Protein AF-N4UTY3-F1 (afdb_monomer_lite)

Organism: Fusarium oxysporum f. sp. cubense (strain race 1) (NCBI:txid1229664)

Structure (mmCIF, N/CA/C/O backbone):
data_AF-N4UTY3-F1
#
_entry.id   AF-N4UTY3-F1
#
loop_
_atom_site.group_PDB
_atom_site.id
_atom_site.type_symbol
_atom_site.label_atom_id
_atom_site.label_alt_id
_atom_site.label_comp_id
_atom_site.label_asym_id
_atom_site.label_entity_id
_atom_site.label_seq_id
_atom_site.pdbx_PDB_ins_code
_atom_site.Cartn_x
_atom_site.Cartn_y
_atom_site.Cartn_z
_atom_site.occupancy
_atom_site.B_iso_or_equiv
_atom_site.auth_seq_id
_atom_site.auth_comp_id
_atom_site.auth_asym_id
_atom_site.auth_atom_id
_atom_site.pdbx_PDB_model_num
ATOM 1 N N . MET A 1 1 ? -8.207 -0.586 -12.140 1.00 50.78 1 MET A N 1
ATOM 2 C CA . MET A 1 1 ? -9.136 -1.151 -11.127 1.00 50.78 1 MET A CA 1
ATOM 3 C C . MET A 1 1 ? -10.243 -0.137 -10.837 1.00 50.78 1 MET A C 1
ATOM 5 O O . MET A 1 1 ? -9.945 1.048 -10.811 1.00 50.78 1 MET A O 1
ATOM 9 N N . GLN A 1 2 ? -11.492 -0.576 -10.631 1.00 60.75 2 GLN A N 1
ATOM 10 C CA . GLN A 1 2 ? -12.698 0.281 -10.543 1.00 60.75 2 GLN A CA 1
ATOM 11 C C . GLN A 1 2 ? -12.669 1.349 -9.429 1.00 60.75 2 GLN A C 1
ATOM 13 O O . GLN A 1 2 ? -13.378 2.347 -9.519 1.00 60.75 2 GLN A O 1
ATOM 18 N N . VAL A 1 3 ? -11.828 1.173 -8.406 1.00 65.75 3 VAL A N 1
ATOM 19 C CA . VAL A 1 3 ? -11.691 2.120 -7.289 1.00 65.75 3 VAL A CA 1
ATOM 20 C C . VAL A 1 3 ? -11.118 3.474 -7.735 1.00 65.75 3 VAL A C 1
ATOM 22 O O . VAL A 1 3 ? -11.634 4.505 -7.321 1.00 65.75 3 VAL A O 1
ATOM 25 N N . GLY A 1 4 ? -10.119 3.498 -8.628 1.00 61.91 4 GLY A N 1
ATOM 26 C CA . GLY A 1 4 ? -9.539 4.759 -9.125 1.00 61.91 4 GLY A CA 1
ATOM 27 C C . GLY A 1 4 ? -10.586 5.628 -9.829 1.00 61.91 4 GLY A C 1
ATOM 28 O O . GLY A 1 4 ? -10.807 6.779 -9.455 1.00 61.91 4 GLY A O 1
ATOM 29 N N . GLU A 1 5 ? -11.349 5.024 -10.744 1.00 65.88 5 GLU A N 1
ATOM 30 C CA . GLU A 1 5 ? -12.469 5.676 -11.443 1.00 65.88 5 GLU A CA 1
ATOM 31 C C . GLU A 1 5 ? -13.589 6.143 -10.501 1.00 65.88 5 GLU A C 1
ATOM 33 O O . GLU A 1 5 ? -14.248 7.148 -10.768 1.00 65.88 5 GLU A O 1
ATOM 38 N N . PHE A 1 6 ? -13.810 5.444 -9.384 1.00 65.69 6 PHE A N 1
ATOM 39 C CA . PHE A 1 6 ? -14.728 5.899 -8.341 1.00 65.69 6 PHE A CA 1
ATOM 40 C C . PHE A 1 6 ? -14.195 7.153 -7.636 1.00 65.69 6 PHE A C 1
ATOM 42 O O . PHE A 1 6 ? -14.948 8.102 -7.430 1.00 65.69 6 PHE A O 1
ATOM 49 N N . THR A 1 7 ? -12.900 7.192 -7.304 1.00 64.62 7 THR A N 1
ATOM 50 C CA . THR A 1 7 ? -12.293 8.331 -6.593 1.00 64.62 7 THR A CA 1
ATOM 51 C C . THR A 1 7 ? -12.124 9.595 -7.431 1.00 64.62 7 THR A C 1
ATOM 53 O O . THR A 1 7 ? -12.129 10.681 -6.859 1.00 64.62 7 THR A O 1
ATOM 56 N N . LYS A 1 8 ? -12.069 9.480 -8.765 1.00 66.06 8 LYS A N 1
ATOM 57 C CA . LYS A 1 8 ? -12.119 10.625 -9.694 1.00 66.06 8 LYS A CA 1
ATOM 58 C C . LYS A 1 8 ? -13.420 11.423 -9.603 1.00 66.06 8 LYS A C 1
ATOM 60 O O . LYS A 1 8 ? -13.482 12.578 -10.014 1.00 66.06 8 LYS A O 1
ATOM 65 N N . ARG A 1 9 ? -14.498 10.810 -9.106 1.00 64.94 9 ARG A N 1
ATOM 66 C CA . ARG A 1 9 ? -15.810 11.455 -9.032 1.00 64.94 9 ARG A CA 1
ATOM 67 C C . ARG A 1 9 ? -15.864 12.370 -7.814 1.00 64.94 9 ARG A C 1
ATOM 69 O O . ARG A 1 9 ? -15.633 11.933 -6.689 1.00 64.94 9 ARG A O 1
ATOM 76 N N . SER A 1 10 ? -16.233 13.631 -8.031 1.00 58.12 10 SER A N 1
ATOM 77 C CA . SER A 1 10 ? -16.446 14.608 -6.960 1.00 58.12 10 SER A CA 1
ATOM 78 C C . SER A 1 10 ? -17.668 14.229 -6.118 1.00 58.12 10 SER A C 1
ATOM 80 O O . SER A 1 10 ? -18.794 14.634 -6.400 1.00 58.12 10 SER A O 1
ATOM 82 N N . LEU A 1 11 ? -17.458 13.428 -5.075 1.00 60.59 11 LEU A N 1
ATOM 83 C CA . LEU A 1 11 ? -18.487 13.163 -4.075 1.00 60.59 11 LEU A CA 1
ATOM 84 C C . LEU A 1 11 ? -18.679 14.417 -3.218 1.00 60.59 11 LEU A C 1
ATOM 86 O O . LEU A 1 11 ? -17.737 14.915 -2.609 1.00 60.59 11 LEU A O 1
ATOM 90 N N . THR A 1 12 ? -19.915 14.919 -3.162 1.00 60.56 12 THR A N 1
ATOM 91 C CA . THR A 1 12 ? -20.276 16.178 -2.484 1.00 60.56 12 THR A CA 1
ATOM 92 C C . THR A 1 12 ? -19.959 16.165 -0.983 1.00 60.56 12 THR A C 1
ATOM 94 O O . THR A 1 12 ? -19.792 17.224 -0.383 1.00 60.56 12 THR A O 1
ATOM 97 N N . LYS A 1 13 ? -19.859 14.977 -0.369 1.00 69.88 13 LYS A N 1
ATOM 98 C CA . LYS A 1 13 ? -19.503 14.783 1.042 1.00 69.88 13 LYS A CA 1
ATOM 99 C C . LYS A 1 13 ? -18.395 13.732 1.189 1.00 69.88 13 LYS A C 1
ATOM 101 O O . LYS A 1 13 ? -18.632 12.561 0.885 1.00 69.88 13 LYS A O 1
ATOM 106 N N . PRO A 1 14 ? -17.208 14.094 1.710 1.00 68.50 14 PRO A N 1
ATOM 107 C CA . PRO A 1 14 ? -16.117 13.143 1.934 1.00 68.50 14 PRO A CA 1
ATOM 108 C C . PRO A 1 14 ? -16.461 11.987 2.893 1.00 68.50 14 PRO A C 1
ATOM 110 O O . PRO A 1 14 ? -15.936 10.888 2.726 1.00 68.50 14 PRO A O 1
ATOM 113 N N . THR A 1 15 ? -17.381 12.197 3.844 1.00 72.88 15 THR A N 1
ATOM 114 C CA . THR A 1 15 ? -17.920 11.155 4.748 1.00 72.88 15 THR A CA 1
ATOM 115 C C . THR A 1 15 ? -18.601 10.009 4.007 1.00 72.88 15 THR A C 1
ATOM 117 O O . THR A 1 15 ? -18.616 8.880 4.489 1.00 72.88 15 THR A O 1
ATOM 120 N N . ASP A 1 16 ? -19.164 10.285 2.830 1.00 75.75 16 ASP A N 1
ATOM 121 C CA . ASP A 1 16 ? -20.037 9.346 2.126 1.00 75.75 16 ASP A CA 1
ATOM 122 C C . ASP A 1 16 ? -19.239 8.408 1.212 1.00 75.75 16 ASP A C 1
ATOM 124 O O . ASP A 1 16 ? -19.790 7.449 0.674 1.00 75.75 16 ASP A O 1
ATOM 128 N N . ARG A 1 17 ? -17.923 8.630 1.071 1.00 79.00 17 ARG A N 1
ATOM 129 C CA . ARG A 1 17 ? -17.041 7.841 0.197 1.00 79.00 17 ARG A CA 1
ATOM 130 C C . ARG A 1 17 ? -17.005 6.370 0.583 1.00 79.00 17 ARG A C 1
ATOM 132 O O . ARG A 1 17 ? -17.203 5.520 -0.279 1.00 79.00 17 ARG A O 1
ATOM 139 N N . LEU A 1 18 ? -16.766 6.073 1.861 1.00 80.06 18 LEU A N 1
ATOM 140 C CA . LEU A 1 18 ? -16.681 4.694 2.342 1.00 80.06 18 LEU A CA 1
ATOM 141 C C . LEU A 1 18 ? -18.047 3.986 2.307 1.00 80.06 18 LEU A C 1
ATOM 143 O O . LEU A 1 18 ? -18.107 2.886 1.762 1.00 80.06 18 LEU A O 1
ATOM 147 N N . PRO A 1 19 ? -19.157 4.583 2.791 1.00 82.31 19 PRO A N 1
ATOM 148 C CA . PRO A 1 19 ? -20.487 3.999 2.618 1.00 82.31 19 PRO A CA 1
ATOM 149 C C . PRO A 1 19 ? -20.859 3.740 1.151 1.00 82.31 19 PRO A C 1
ATOM 151 O O . PRO A 1 19 ? -21.345 2.656 0.831 1.00 82.31 19 PRO A O 1
ATOM 154 N N . ALA A 1 20 ? -20.592 4.694 0.252 1.00 82.38 20 ALA A N 1
ATOM 155 C CA . ALA A 1 20 ? -20.887 4.548 -1.172 1.00 82.38 20 ALA A CA 1
ATOM 156 C C . ALA A 1 20 ? -20.021 3.465 -1.831 1.00 82.38 20 ALA A C 1
ATOM 158 O O . ALA A 1 20 ? -20.546 2.632 -2.570 1.00 82.38 20 ALA A O 1
ATOM 159 N N . PHE A 1 21 ? -18.722 3.421 -1.516 1.00 83.31 21 PHE A N 1
ATOM 160 C CA . PHE A 1 21 ? -17.845 2.341 -1.959 1.00 83.31 21 PHE A CA 1
ATOM 161 C C . PHE A 1 21 ? -18.346 0.989 -1.456 1.00 83.31 21 PHE A C 1
ATOM 163 O O . PHE A 1 21 ? -18.536 0.080 -2.252 1.00 83.31 21 PHE A O 1
ATOM 170 N N . ASN A 1 22 ? -18.636 0.859 -0.160 1.00 83.38 22 ASN A N 1
ATOM 171 C CA . ASN A 1 22 ? -19.119 -0.391 0.422 1.00 83.38 22 ASN A CA 1
ATOM 172 C C . ASN A 1 22 ? -20.414 -0.874 -0.244 1.00 83.38 22 ASN A C 1
ATOM 174 O O . ASN A 1 22 ? -20.566 -2.072 -0.472 1.00 83.38 22 ASN A O 1
ATOM 178 N N . ALA A 1 23 ? -21.337 0.033 -0.573 1.00 84.69 23 ALA A N 1
ATOM 179 C CA . ALA A 1 23 ? -22.572 -0.315 -1.269 1.00 84.69 23 ALA A CA 1
ATOM 180 C C . ALA A 1 23 ? -22.304 -0.870 -2.678 1.00 84.69 23 ALA A C 1
ATOM 182 O O . ALA A 1 23 ? -22.834 -1.923 -3.033 1.00 84.69 23 ALA A O 1
ATOM 183 N N . VAL A 1 24 ? -21.448 -0.201 -3.459 1.00 85.25 24 VAL A N 1
ATOM 184 C CA . VAL A 1 24 ? -21.088 -0.649 -4.814 1.00 85.25 24 VAL A CA 1
ATOM 185 C C . VAL A 1 24 ? -20.307 -1.959 -4.751 1.00 85.25 24 VAL A C 1
ATOM 187 O O . VAL A 1 24 ? -20.674 -2.934 -5.404 1.00 85.25 24 VAL A O 1
ATOM 190 N N . SER A 1 25 ? -19.277 -2.017 -3.913 1.00 85.56 25 SER A N 1
ATOM 191 C CA . SER A 1 25 ? -18.371 -3.156 -3.802 1.00 85.56 25 SER A CA 1
ATOM 192 C C . SER A 1 25 ? -19.078 -4.425 -3.344 1.00 85.56 25 SER A C 1
ATOM 194 O O . SER A 1 25 ? -18.810 -5.486 -3.895 1.00 85.56 25 SER A O 1
ATOM 196 N N . LYS A 1 26 ? -20.058 -4.333 -2.436 1.00 86.94 26 LYS A N 1
ATOM 197 C CA . LYS A 1 26 ? -20.896 -5.485 -2.057 1.00 86.94 26 LYS A CA 1
ATOM 198 C C . LYS A 1 26 ? -21.673 -6.077 -3.231 1.00 86.94 26 LYS A C 1
ATOM 200 O O . LYS A 1 26 ? -21.883 -7.283 -3.260 1.00 86.94 26 LYS A O 1
ATOM 205 N N . SER A 1 27 ? -22.088 -5.261 -4.202 1.00 86.81 27 SER A N 1
ATOM 206 C CA . SER A 1 27 ? -22.831 -5.766 -5.365 1.00 86.81 27 SER A CA 1
ATOM 207 C C . SER A 1 27 ? -21.943 -6.501 -6.374 1.00 86.81 27 SER A C 1
ATOM 209 O O . SER A 1 27 ? -22.436 -7.343 -7.120 1.00 86.81 27 SER A O 1
ATOM 211 N N . ILE A 1 28 ? -20.633 -6.229 -6.368 1.00 84.88 28 ILE A N 1
ATOM 212 C CA . ILE A 1 28 ? -19.656 -6.841 -7.282 1.00 84.88 28 ILE A CA 1
ATOM 213 C C . ILE A 1 28 ? -18.703 -7.829 -6.596 1.00 84.88 28 ILE A C 1
ATOM 215 O O . ILE A 1 28 ? -17.957 -8.508 -7.295 1.00 84.88 28 ILE A O 1
ATOM 219 N N . ALA A 1 29 ? -18.729 -7.948 -5.264 1.00 86.50 29 ALA A N 1
ATOM 220 C CA . ALA A 1 29 ? -17.826 -8.800 -4.484 1.00 86.50 29 ALA A CA 1
ATOM 221 C C . ALA A 1 29 ? -17.800 -10.248 -4.998 1.00 86.50 29 ALA A C 1
ATOM 223 O O . ALA A 1 29 ? -16.729 -10.813 -5.203 1.00 86.50 29 ALA A O 1
ATOM 224 N N . GLY A 1 30 ? -18.969 -10.809 -5.336 1.00 85.25 30 GLY A N 1
ATOM 225 C CA . GLY A 1 30 ? -19.071 -12.156 -5.910 1.00 85.25 30 GLY A CA 1
ATOM 226 C C . GLY A 1 30 ? -18.399 -12.310 -7.281 1.00 85.25 30 GLY A C 1
ATOM 227 O O . GLY A 1 30 ? -17.850 -13.366 -7.571 1.00 85.25 30 GLY A O 1
ATOM 228 N N . ALA A 1 31 ? -18.391 -11.260 -8.109 1.00 84.56 31 ALA A N 1
ATOM 229 C CA . ALA A 1 31 ? -17.688 -11.261 -9.395 1.00 84.56 31 ALA A CA 1
ATOM 230 C C . ALA A 1 31 ? -16.178 -11.012 -9.235 1.00 84.56 31 ALA A C 1
ATOM 232 O O . ALA A 1 31 ? -15.378 -11.516 -10.018 1.00 84.56 31 ALA A O 1
ATOM 233 N N . VAL A 1 32 ? -15.787 -10.232 -8.224 1.00 81.81 32 VAL A N 1
ATOM 234 C CA . VAL A 1 32 ? -14.384 -9.947 -7.889 1.00 81.81 32 VAL A CA 1
ATOM 235 C C . VAL A 1 32 ? -13.727 -11.137 -7.176 1.00 81.81 32 VAL A C 1
ATOM 237 O O . VAL A 1 32 ? -12.515 -11.323 -7.309 1.00 81.81 32 VAL A O 1
ATOM 240 N N . GLY A 1 33 ? -14.509 -11.946 -6.456 1.00 84.00 33 GLY A N 1
ATOM 241 C CA . GLY A 1 33 ? -14.019 -13.031 -5.605 1.00 84.00 33 GLY A CA 1
ATOM 242 C C . GLY A 1 33 ? -13.302 -12.523 -4.351 1.00 84.00 33 GLY A C 1
ATOM 243 O O . GLY A 1 33 ? -12.384 -13.178 -3.865 1.00 84.00 33 GLY A O 1
ATOM 244 N N . SER A 1 34 ? -13.637 -11.321 -3.880 1.00 85.81 34 SER A N 1
ATOM 245 C CA . SER A 1 34 ? -13.035 -10.699 -2.693 1.00 85.81 34 SER A CA 1
ATOM 246 C C . SER A 1 34 ? -14.045 -9.765 -2.039 1.00 85.81 34 SER A C 1
ATOM 248 O O . SER A 1 34 ? -14.838 -9.124 -2.738 1.00 85.81 34 SER A O 1
ATOM 250 N N . ASP A 1 35 ? -13.996 -9.664 -0.717 1.00 87.31 35 ASP A N 1
ATOM 251 C CA . ASP A 1 35 ? -14.883 -8.810 0.053 1.00 87.31 35 ASP A CA 1
ATOM 252 C C . ASP A 1 35 ? -14.276 -7.408 0.236 1.00 87.31 35 ASP A C 1
ATOM 254 O O . ASP A 1 35 ? -13.054 -7.234 0.343 1.00 87.31 35 ASP A O 1
ATOM 258 N N . PRO A 1 36 ? -15.114 -6.355 0.241 1.00 88.00 36 PRO A N 1
ATOM 259 C CA . PRO A 1 36 ? -14.642 -5.011 0.522 1.00 88.00 36 PRO A CA 1
ATOM 260 C C . PRO A 1 36 ? -14.235 -4.867 1.990 1.00 88.00 36 PRO A C 1
ATOM 262 O O . PRO A 1 36 ? -15.020 -5.108 2.906 1.00 88.00 36 PRO A O 1
ATOM 265 N N . LEU A 1 37 ? -13.027 -4.356 2.196 1.00 88.31 37 LEU A N 1
ATOM 266 C CA . LEU A 1 37 ? -12.390 -4.151 3.486 1.00 88.31 37 LEU A CA 1
ATOM 267 C C . LEU A 1 37 ? -12.010 -2.681 3.659 1.00 88.31 37 LEU A C 1
ATOM 269 O O . LEU A 1 37 ? -10.994 -2.232 3.142 1.00 88.31 37 LEU A O 1
ATOM 273 N N . ALA A 1 38 ? -12.826 -1.916 4.386 1.00 85.62 38 ALA A N 1
ATOM 274 C CA . ALA A 1 38 ? -12.564 -0.507 4.709 1.00 85.62 38 ALA A CA 1
ATOM 275 C C . ALA A 1 38 ? -12.121 0.364 3.508 1.00 85.62 38 ALA A C 1
ATOM 277 O O . ALA A 1 38 ? -11.372 1.313 3.695 1.00 85.62 38 ALA A O 1
ATOM 278 N N . GLY A 1 39 ? -12.566 0.063 2.283 1.00 85.38 39 GLY A N 1
ATOM 279 C CA . GLY A 1 39 ? -12.152 0.748 1.050 1.00 85.38 39 GLY A CA 1
ATOM 280 C C . GLY A 1 39 ? -11.280 -0.101 0.117 1.00 85.38 39 GLY A C 1
ATOM 281 O O . GLY A 1 39 ? -11.325 0.081 -1.093 1.00 85.38 39 GLY A O 1
ATOM 282 N N . ILE A 1 40 ? -10.527 -1.068 0.621 1.00 89.88 40 ILE A N 1
ATOM 283 C CA . ILE A 1 40 ? -9.699 -1.963 -0.203 1.00 89.88 40 ILE A CA 1
ATOM 284 C C . ILE A 1 40 ? -10.387 -3.321 -0.413 1.00 89.88 40 ILE A C 1
ATOM 286 O O . ILE A 1 40 ? -11.503 -3.524 0.059 1.00 89.88 40 ILE A O 1
ATOM 290 N N . TRP A 1 41 ? -9.758 -4.235 -1.152 1.00 89.56 41 TRP A N 1
ATOM 291 C CA . TRP A 1 41 ? -10.201 -5.629 -1.271 1.00 89.56 41 TRP A CA 1
ATOM 292 C C . TRP A 1 41 ? -9.354 -6.523 -0.373 1.00 89.56 41 TRP A C 1
ATOM 294 O O . TRP A 1 41 ? -8.159 -6.267 -0.222 1.00 89.56 41 TRP A O 1
ATOM 304 N N . ASP A 1 42 ? -9.960 -7.554 0.204 1.00 89.25 42 ASP A N 1
ATOM 305 C CA . ASP A 1 42 ? -9.268 -8.556 1.012 1.00 89.25 42 ASP A CA 1
ATOM 306 C C . ASP A 1 42 ? -8.754 -9.754 0.181 1.00 89.25 42 ASP A C 1
ATOM 308 O O . ASP A 1 42 ? -8.605 -9.678 -1.047 1.00 89.25 42 ASP A O 1
ATOM 312 N N . GLY A 1 43 ? -8.406 -10.845 0.873 1.00 87.12 43 GLY A N 1
ATOM 313 C CA . GLY A 1 43 ? -7.987 -12.109 0.266 1.00 87.12 43 GLY A CA 1
ATOM 314 C C . GLY A 1 43 ? -6.771 -11.966 -0.650 1.00 87.12 43 GLY A C 1
ATOM 315 O O . GLY A 1 43 ? -5.838 -11.208 -0.373 1.00 87.12 43 GLY A O 1
ATOM 316 N N . ASP A 1 44 ? -6.804 -12.665 -1.784 1.00 84.31 44 ASP A N 1
ATOM 317 C CA . ASP A 1 44 ? -5.715 -12.685 -2.772 1.00 84.31 44 ASP A CA 1
ATOM 318 C C . ASP A 1 44 ? -5.442 -11.313 -3.412 1.00 84.31 44 ASP A C 1
ATOM 320 O O . ASP A 1 44 ? -4.412 -11.102 -4.058 1.00 84.31 44 ASP A O 1
ATOM 324 N N . LYS A 1 45 ? -6.360 -10.352 -3.251 1.00 86.44 45 LYS A N 1
ATOM 325 C CA . LYS A 1 45 ? -6.225 -8.995 -3.790 1.00 86.44 45 LYS A CA 1
ATOM 326 C C . LYS A 1 45 ? -5.700 -7.997 -2.768 1.00 86.44 45 LYS A C 1
ATOM 328 O O . LYS A 1 45 ? -5.469 -6.849 -3.154 1.00 86.44 45 LYS A O 1
ATOM 333 N N . LEU A 1 46 ? -5.460 -8.404 -1.519 1.00 90.75 46 LEU A N 1
ATOM 334 C CA . LEU A 1 46 ? -5.088 -7.498 -0.434 1.00 90.75 46 LEU A CA 1
ATOM 335 C C . LEU A 1 46 ? -3.839 -6.674 -0.751 1.00 90.75 46 LEU A C 1
ATOM 337 O O . LEU A 1 46 ? -3.907 -5.449 -0.784 1.00 90.75 46 LEU A O 1
ATOM 341 N N . PHE A 1 47 ? -2.710 -7.320 -1.047 1.00 92.00 47 PHE A N 1
ATOM 342 C CA . PHE A 1 47 ? -1.449 -6.606 -1.280 1.00 92.00 47 PHE A CA 1
ATOM 343 C C . PHE A 1 47 ? -1.507 -5.685 -2.500 1.00 92.00 47 PHE A C 1
ATOM 345 O O . PHE A 1 47 ? -1.019 -4.562 -2.443 1.00 92.00 47 PHE A O 1
ATOM 352 N N . GLY A 1 48 ? -2.190 -6.098 -3.571 1.00 90.00 48 GLY A N 1
ATOM 353 C CA . GLY A 1 48 ? -2.462 -5.205 -4.699 1.00 90.00 48 GLY A CA 1
ATOM 354 C C . GLY A 1 48 ? -3.369 -4.035 -4.327 1.00 90.00 48 GLY A C 1
ATOM 355 O O . GLY A 1 48 ? -3.167 -2.926 -4.810 1.00 90.00 48 GLY A O 1
ATOM 356 N N . SER A 1 49 ? -4.333 -4.251 -3.438 1.00 90.62 49 SER A N 1
ATOM 357 C CA . SER A 1 49 ? -5.258 -3.208 -3.003 1.00 90.62 49 SER A CA 1
ATOM 358 C C . SER A 1 49 ? -4.637 -2.226 -2.012 1.00 90.62 49 SER A C 1
ATOM 360 O O . SER A 1 49 ? -5.085 -1.083 -1.982 1.00 90.62 49 SER A O 1
ATOM 362 N N . LEU A 1 50 ? -3.594 -2.626 -1.271 1.00 93.12 50 LEU A N 1
ATOM 363 C CA . LEU A 1 50 ? -2.749 -1.752 -0.442 1.00 93.12 50 LEU A CA 1
ATOM 364 C C . LEU A 1 50 ? -1.851 -0.833 -1.286 1.00 93.12 50 LEU A C 1
ATOM 366 O O . LEU A 1 50 ? -1.456 0.238 -0.833 1.00 93.12 50 LEU A O 1
ATOM 370 N N . CYS A 1 51 ? -1.548 -1.225 -2.524 1.00 91.12 51 CYS A N 1
ATOM 371 C CA . CYS A 1 51 ? -0.659 -0.509 -3.436 1.00 91.12 51 CYS A CA 1
ATOM 372 C C . CYS A 1 51 ? -1.344 0.619 -4.232 1.00 91.12 51 CYS A C 1
ATOM 374 O O . CYS A 1 51 ? -1.027 0.841 -5.403 1.00 91.12 51 CYS A O 1
ATOM 376 N N . TRP A 1 52 ? -2.266 1.347 -3.602 1.00 89.38 52 TRP A N 1
ATOM 377 C CA . TRP A 1 52 ? -2.776 2.610 -4.138 1.00 89.38 52 TRP A CA 1
ATOM 378 C C . TRP A 1 52 ? -1.789 3.753 -3.883 1.00 89.38 52 TRP A C 1
ATOM 380 O O . TRP A 1 52 ? -1.109 3.774 -2.852 1.00 89.38 52 TRP A O 1
ATOM 390 N N . ASN A 1 53 ? -1.747 4.727 -4.788 1.00 85.25 53 ASN A N 1
ATOM 391 C CA . ASN A 1 53 ? -1.059 6.001 -4.583 1.00 85.25 53 ASN A CA 1
ATOM 392 C C . ASN A 1 53 ? -1.993 7.182 -4.860 1.00 85.25 53 ASN A C 1
ATOM 394 O O . ASN A 1 53 ? -3.060 7.027 -5.456 1.00 85.25 53 ASN A O 1
ATOM 398 N N . VAL A 1 54 ? -1.565 8.364 -4.430 1.00 80.81 54 VAL A N 1
ATOM 399 C CA . VAL A 1 54 ? -2.098 9.625 -4.943 1.00 80.81 54 VAL A CA 1
ATOM 400 C C . VAL A 1 54 ? -1.232 10.050 -6.129 1.00 80.81 54 VAL A C 1
ATOM 402 O O . VAL A 1 54 ? -0.003 9.999 -6.033 1.00 80.81 54 VAL A O 1
ATOM 405 N N . PRO A 1 55 ? -1.830 10.439 -7.263 1.00 74.25 55 PRO A N 1
ATOM 406 C CA . PRO A 1 55 ? -1.050 10.905 -8.402 1.00 74.25 55 PRO A CA 1
ATOM 407 C C . PRO A 1 55 ? -0.308 12.224 -8.146 1.00 74.25 55 PRO A C 1
ATOM 409 O O . PRO A 1 55 ? 0.708 12.478 -8.781 1.00 74.25 55 PRO A O 1
ATOM 412 N N . GLN A 1 56 ? -0.817 13.042 -7.220 1.00 72.44 56 GLN A N 1
ATOM 413 C CA . GLN A 1 56 ? -0.161 14.236 -6.696 1.00 72.44 56 GLN A CA 1
ATOM 414 C C . GLN A 1 56 ? -0.196 14.174 -5.163 1.00 72.44 56 GLN A C 1
ATOM 416 O O . GLN A 1 56 ? -1.281 13.954 -4.612 1.00 72.44 56 GLN A O 1
ATOM 421 N N . PRO A 1 57 ? 0.942 14.341 -4.466 1.00 71.69 57 PRO A N 1
ATOM 422 C CA . PRO A 1 57 ? 0.969 14.429 -3.014 1.00 71.69 57 PRO A CA 1
ATOM 423 C C . PRO A 1 57 ? 0.074 15.550 -2.517 1.00 71.69 57 PRO A C 1
ATOM 425 O O . PRO A 1 57 ? 0.010 16.635 -3.091 1.00 71.69 57 PRO A O 1
ATOM 428 N N . LEU A 1 58 ? -0.629 15.274 -1.429 1.00 73.12 58 LEU A N 1
ATOM 429 C CA . LEU A 1 58 ? -1.508 16.251 -0.818 1.00 73.12 58 LEU A CA 1
ATOM 430 C C . LEU A 1 58 ? -0.687 17.218 0.035 1.00 73.12 58 LEU A C 1
ATOM 432 O O . LEU A 1 58 ? 0.142 16.791 0.839 1.00 73.12 58 LEU A O 1
ATOM 436 N N . SER A 1 59 ? -0.982 18.514 -0.050 1.00 70.38 59 SER A N 1
ATOM 437 C CA . SER A 1 59 ? -0.278 19.544 0.731 1.00 70.38 59 SER A CA 1
ATOM 438 C C . SER A 1 59 ? -0.507 19.454 2.246 1.00 70.38 59 SER A C 1
ATOM 440 O O . SER A 1 59 ? 0.044 20.242 3.008 1.00 70.38 59 SER A O 1
ATOM 442 N N . SER A 1 60 ? -1.336 18.517 2.725 1.00 65.44 60 SER A N 1
ATOM 443 C CA . SER A 1 60 ? -1.442 18.227 4.154 1.00 65.44 60 SER A CA 1
ATOM 444 C C . SER A 1 60 ? -1.673 16.733 4.428 1.00 65.44 60 SER A C 1
ATOM 446 O O . SER A 1 60 ? -2.414 16.084 3.686 1.00 65.44 60 SER A O 1
ATOM 448 N N . PRO A 1 61 ? -1.110 16.190 5.526 1.00 59.31 61 PRO A N 1
ATOM 449 C CA . PRO A 1 61 ? -1.144 14.764 5.865 1.00 59.31 61 PRO A CA 1
ATOM 450 C C . PRO A 1 61 ? -2.501 14.224 6.337 1.00 59.31 61 PRO A C 1
ATOM 452 O O . PRO A 1 61 ? -2.570 13.082 6.786 1.00 59.31 61 PRO A O 1
ATOM 455 N N . ARG A 1 62 ? -3.584 15.015 6.340 1.00 54.38 62 ARG A N 1
ATOM 456 C CA . ARG A 1 62 ? -4.793 14.640 7.088 1.00 54.38 62 ARG A CA 1
ATOM 457 C C . ARG A 1 62 ? -6.034 14.498 6.259 1.00 54.38 62 ARG A C 1
ATOM 459 O O . ARG A 1 62 ? -6.520 15.407 5.595 1.00 54.38 62 ARG A O 1
ATOM 466 N N . LEU A 1 63 ? -6.556 13.293 6.376 1.00 54.44 63 LEU A N 1
ATOM 467 C CA . LEU A 1 63 ? -7.510 12.767 5.458 1.00 54.44 63 LEU A CA 1
ATOM 468 C C . LEU A 1 63 ? -8.677 12.303 6.289 1.00 54.44 63 LEU A C 1
ATOM 470 O O . LEU A 1 63 ? -8.684 11.289 6.983 1.00 54.44 63 LEU A O 1
ATOM 474 N N . THR A 1 64 ? -9.657 13.182 6.193 1.00 54.88 64 THR A N 1
ATOM 475 C CA . THR A 1 64 ? -11.064 12.908 6.336 1.00 54.88 64 THR A CA 1
ATOM 476 C C . THR A 1 64 ? -11.543 12.668 7.773 1.00 54.88 64 THR A C 1
ATOM 478 O O . THR A 1 64 ? -12.325 13.500 8.225 1.00 54.88 64 THR A O 1
ATOM 481 N N . PHE A 1 65 ? -11.085 11.657 8.536 1.00 57.38 65 PHE A N 1
ATOM 482 C CA . PHE A 1 65 ? -11.657 11.351 9.871 1.00 57.38 65 PHE A CA 1
ATOM 483 C C . PHE A 1 65 ? -10.683 10.683 10.858 1.00 57.38 65 PHE A C 1
ATOM 485 O O . PHE A 1 65 ? -9.936 9.775 10.491 1.00 57.38 65 PHE A O 1
ATOM 492 N N . SER A 1 66 ? -10.750 11.081 12.137 1.00 61.97 66 SER A N 1
ATOM 493 C CA . SER A 1 66 ? -10.101 10.365 13.250 1.00 61.97 66 SER A CA 1
ATOM 494 C C . SER A 1 66 ? -10.546 8.898 13.263 1.00 61.97 66 SER A C 1
ATOM 496 O O . SER A 1 66 ? -11.746 8.640 13.234 1.00 61.97 66 SER A O 1
ATOM 498 N N . GLY A 1 67 ? -9.599 7.956 13.306 1.00 71.69 67 GLY A N 1
ATOM 499 C CA . GLY A 1 67 ? -9.882 6.511 13.312 1.00 71.69 67 GLY A CA 1
ATOM 500 C C . GLY A 1 67 ? -9.925 5.841 11.931 1.00 71.69 67 GLY A C 1
ATOM 501 O O . GLY A 1 67 ? -10.212 4.650 11.848 1.00 71.69 67 GLY A O 1
ATOM 502 N N . THR A 1 68 ? -9.632 6.564 10.842 1.00 80.75 68 THR A N 1
ATOM 503 C CA . THR A 1 68 ? -9.493 5.939 9.514 1.00 80.75 68 THR A CA 1
ATOM 504 C C . THR A 1 68 ? -8.111 5.292 9.382 1.00 80.75 68 THR A C 1
ATOM 506 O O . THR A 1 68 ? -7.117 5.975 9.639 1.00 80.75 68 THR A O 1
ATOM 509 N N . PRO A 1 69 ? -8.020 4.021 8.958 1.00 89.44 69 PRO A N 1
ATOM 510 C CA . PRO A 1 69 ? -6.735 3.353 8.826 1.00 89.44 69 PRO A CA 1
ATOM 511 C C . PRO A 1 69 ? -5.893 3.929 7.684 1.00 89.44 69 PRO A C 1
ATOM 513 O O . PRO A 1 69 ? -6.402 4.087 6.573 1.00 89.44 69 PRO A O 1
ATOM 516 N N . SER A 1 70 ? -4.596 4.160 7.907 1.00 89.88 70 SER A N 1
ATOM 517 C CA . SER A 1 70 ? -3.698 4.742 6.885 1.00 89.88 70 SER A CA 1
ATOM 518 C C . SER A 1 70 ? -3.487 3.837 5.668 1.00 89.88 70 SER A C 1
ATOM 520 O O . SER A 1 70 ? -3.190 4.297 4.571 1.00 89.88 70 SER A O 1
ATOM 522 N N . TRP A 1 71 ? -3.684 2.528 5.827 1.00 91.56 71 TRP A N 1
ATOM 523 C CA . TRP A 1 71 ? -3.607 1.567 4.729 1.00 91.56 71 TRP A CA 1
ATOM 524 C C . TRP A 1 71 ? -4.813 1.623 3.773 1.00 91.56 71 TRP A C 1
ATOM 526 O O . TRP A 1 71 ? -4.755 1.065 2.672 1.00 91.56 71 TRP A O 1
ATOM 536 N N . SER A 1 72 ? -5.894 2.312 4.151 1.00 89.56 72 SER A N 1
ATOM 537 C CA . SER A 1 72 ? -7.063 2.528 3.301 1.00 89.56 72 SER A CA 1
ATOM 538 C C . SER A 1 72 ? -6.967 3.842 2.538 1.00 89.56 72 SER A C 1
ATOM 540 O O . SER A 1 72 ? -6.693 4.886 3.116 1.00 89.56 72 SER A O 1
ATOM 542 N N . TRP A 1 73 ? -7.340 3.837 1.258 1.00 87.62 73 TRP A N 1
ATOM 543 C CA . TRP A 1 73 ? -7.459 5.081 0.495 1.00 87.62 73 TRP A CA 1
ATOM 544 C C . TRP A 1 73 ? -8.572 6.008 0.996 1.00 87.62 73 TRP A C 1
ATOM 546 O O . TRP A 1 73 ? -8.642 7.161 0.591 1.00 87.62 73 TRP A O 1
ATOM 556 N N . VAL A 1 74 ? -9.474 5.549 1.867 1.00 84.50 74 VAL A N 1
ATOM 557 C CA . VAL A 1 74 ? -10.456 6.439 2.518 1.00 84.50 74 VAL A CA 1
ATOM 558 C C . VAL A 1 74 ? -9.753 7.435 3.436 1.00 84.50 74 VAL A C 1
ATOM 560 O O . VAL A 1 74 ? -10.246 8.545 3.658 1.00 84.50 74 VAL A O 1
ATOM 563 N N . ALA A 1 75 ? -8.564 7.061 3.903 1.00 82.50 75 ALA A N 1
ATOM 564 C CA . ALA A 1 75 ? -7.626 7.969 4.508 1.00 82.50 75 ALA A CA 1
ATOM 565 C C . ALA A 1 75 ? -6.913 8.826 3.460 1.00 82.50 75 ALA A C 1
ATOM 567 O O . ALA A 1 75 ? -5.849 9.281 3.804 1.00 82.50 75 ALA A O 1
ATOM 568 N N . VAL A 1 76 ? -7.436 9.080 2.244 1.00 79.81 76 VAL A N 1
ATOM 569 C CA . VAL A 1 76 ? -7.097 10.243 1.395 1.00 79.81 76 VAL A CA 1
ATOM 570 C C . VAL A 1 76 ? -8.339 10.988 0.880 1.00 79.81 76 VAL A C 1
ATOM 572 O O . VAL A 1 76 ? -9.381 10.384 0.644 1.00 79.81 76 VAL A O 1
ATOM 575 N N . THR A 1 77 ? -8.243 12.300 0.635 1.00 74.06 77 THR A N 1
ATOM 576 C CA . THR A 1 77 ? -9.225 13.138 -0.067 1.00 74.06 77 THR A CA 1
ATOM 577 C C . THR A 1 77 ? -8.682 13.430 -1.456 1.00 74.06 77 THR A C 1
ATOM 579 O O . THR A 1 77 ? -7.632 14.045 -1.574 1.00 74.06 77 THR A O 1
ATOM 582 N N . GLY A 1 78 ? -9.386 12.976 -2.492 1.00 75.69 78 GLY A N 1
ATOM 583 C CA . GLY A 1 78 ? -8.946 13.123 -3.878 1.00 75.69 78 GLY A CA 1
ATOM 584 C C . GLY A 1 78 ? -8.888 11.805 -4.640 1.00 75.69 78 GLY A C 1
ATOM 585 O O . GLY A 1 78 ? -9.348 10.759 -4.158 1.00 75.69 78 GLY A O 1
ATOM 586 N N . GLU A 1 79 ? -8.352 11.907 -5.851 1.00 79.44 79 GLU A N 1
ATOM 587 C CA . GLU A 1 79 ? -8.135 10.795 -6.764 1.00 79.44 79 GLU A CA 1
ATOM 588 C C . GLU A 1 79 ? -6.994 9.904 -6.273 1.00 79.44 79 GLU A C 1
ATOM 590 O O . GLU A 1 79 ? -5.944 10.385 -5.848 1.00 79.44 79 GLU A O 1
ATOM 595 N N . ILE A 1 80 ? -7.202 8.594 -6.378 1.00 84.00 80 ILE A N 1
ATOM 596 C CA . ILE A 1 80 ? -6.130 7.615 -6.256 1.00 84.00 80 ILE A CA 1
ATOM 597 C C . ILE A 1 80 ? -5.897 6.912 -7.582 1.00 84.00 80 ILE A C 1
ATOM 599 O O . ILE A 1 80 ? -6.808 6.759 -8.401 1.00 84.00 80 ILE A O 1
ATOM 603 N N . SER A 1 81 ? -4.691 6.382 -7.737 1.00 82.12 81 SER A N 1
ATOM 604 C CA . SER A 1 81 ? -4.351 5.491 -8.829 1.00 82.12 81 SER A CA 1
ATOM 605 C C . SER A 1 81 ? -3.844 4.143 -8.316 1.00 82.12 81 SER A C 1
ATOM 607 O O . SER A 1 81 ? -3.295 3.994 -7.224 1.00 82.12 81 SER A O 1
ATOM 609 N N . TYR A 1 82 ? -4.087 3.130 -9.142 1.00 81.88 82 TYR A N 1
ATOM 610 C CA . TYR A 1 82 ? -3.546 1.783 -9.008 1.00 81.88 82 TYR A CA 1
ATOM 611 C C . TYR A 1 82 ? -2.632 1.435 -10.187 1.00 81.88 82 TYR A C 1
ATOM 613 O O . TYR A 1 82 ? -2.298 0.265 -10.373 1.00 81.88 82 TYR A O 1
ATOM 621 N N . ASP A 1 83 ? -2.212 2.422 -10.982 1.00 76.44 83 ASP A N 1
ATOM 622 C CA . ASP A 1 83 ? -1.452 2.205 -12.218 1.00 76.44 83 ASP A CA 1
ATOM 623 C C . ASP A 1 83 ? -0.119 1.495 -11.967 1.00 76.44 83 ASP A C 1
ATOM 625 O O . ASP A 1 83 ? 0.346 0.720 -12.805 1.00 76.44 83 ASP A O 1
ATOM 629 N N . LEU A 1 84 ? 0.461 1.676 -10.775 1.00 77.19 84 LEU A N 1
ATOM 630 C CA . LEU A 1 84 ? 1.658 0.950 -10.349 1.00 77.19 84 LEU A CA 1
ATOM 631 C C . LEU A 1 84 ? 1.418 -0.559 -10.234 1.00 77.19 84 LEU A C 1
ATOM 633 O O . LEU A 1 84 ? 2.329 -1.336 -10.496 1.00 77.19 84 LEU A O 1
ATOM 637 N N . THR A 1 85 ? 0.192 -0.975 -9.908 1.00 75.19 85 THR A N 1
ATOM 638 C CA . THR A 1 85 ? -0.202 -2.388 -9.779 1.00 75.19 85 THR A CA 1
ATOM 639 C C . THR A 1 85 ? -0.610 -3.037 -11.095 1.00 75.19 85 THR A C 1
ATOM 641 O O . THR A 1 85 ? -0.700 -4.261 -11.149 1.00 75.19 85 THR A O 1
ATOM 644 N N . SER A 1 86 ? -0.891 -2.232 -12.125 1.00 63.47 86 SER A N 1
ATOM 645 C CA . SER A 1 86 ? -1.347 -2.668 -13.453 1.00 63.47 86 SER A CA 1
ATOM 646 C C . SER A 1 86 ? -0.373 -2.334 -14.582 1.00 63.47 86 SER A C 1
ATOM 648 O O . SER A 1 86 ? -0.714 -2.525 -15.746 1.00 63.47 86 SER A O 1
ATOM 650 N N . HIS A 1 87 ? 0.796 -1.787 -14.242 1.00 52.84 87 HIS A N 1
ATOM 651 C CA . HIS A 1 87 ? 1.978 -1.610 -15.085 1.00 52.84 87 HIS A CA 1
ATOM 652 C C . HIS A 1 87 ? 1.694 -1.548 -16.608 1.00 52.84 87 HIS A C 1
ATOM 654 O O . HIS A 1 87 ? 2.081 -2.416 -17.381 1.00 52.84 87 HIS A O 1
ATOM 660 N N . GLY A 1 88 ? 1.006 -0.493 -17.066 1.00 50.44 88 GLY A N 1
ATOM 661 C CA . GLY A 1 88 ? 0.879 -0.180 -18.498 1.00 50.44 88 GLY A CA 1
ATOM 662 C C . GLY A 1 88 ? -0.106 -1.018 -19.327 1.00 50.44 88 GLY A C 1
ATOM 663 O O . GLY A 1 88 ? 0.009 -1.012 -20.550 1.00 50.44 88 GLY A O 1
ATOM 664 N N . GLY A 1 89 ? -1.083 -1.695 -18.714 1.00 45.56 89 GLY A N 1
ATOM 665 C CA . GLY A 1 89 ? -2.231 -2.259 -19.444 1.00 45.56 89 GLY A CA 1
ATOM 666 C C . GLY A 1 89 ? -2.088 -3.713 -19.908 1.00 45.56 89 GLY A C 1
ATOM 667 O O . GLY A 1 89 ? -2.886 -4.161 -20.729 1.00 45.56 89 GLY A O 1
ATOM 668 N N . ARG A 1 90 ? -1.120 -4.463 -19.373 1.00 50.91 90 ARG A N 1
ATOM 669 C CA . ARG A 1 90 ? -1.083 -5.935 -19.449 1.00 50.91 90 ARG A CA 1
ATOM 670 C C . ARG A 1 90 ? -1.415 -6.539 -18.087 1.00 50.91 90 ARG A C 1
ATOM 672 O O . ARG A 1 90 ? -1.206 -5.890 -17.065 1.00 50.91 90 ARG A O 1
ATOM 679 N N . ASP A 1 91 ? -1.950 -7.760 -18.089 1.00 52.03 91 ASP A N 1
ATOM 680 C CA . ASP A 1 91 ? -2.144 -8.542 -16.867 1.00 52.03 91 ASP A CA 1
ATOM 681 C C . ASP A 1 91 ? -0.760 -8.824 -16.269 1.00 52.03 91 ASP A C 1
ATOM 683 O O . ASP A 1 91 ? 0.045 -9.503 -16.914 1.00 52.03 91 ASP A O 1
ATOM 687 N N . PRO A 1 92 ? -0.404 -8.237 -15.116 1.00 54.03 92 PRO A N 1
ATOM 688 C CA . PRO A 1 92 ? 0.905 -8.473 -14.556 1.00 54.03 92 PRO A CA 1
ATOM 689 C C . PRO A 1 92 ? 0.909 -9.906 -14.044 1.00 54.03 92 PRO A C 1
ATOM 691 O O . PRO A 1 92 ? 0.091 -10.272 -13.197 1.00 54.03 92 PRO A O 1
ATOM 694 N N . SER A 1 93 ? 1.893 -10.692 -14.461 1.00 56.66 93 SER A N 1
ATOM 695 C CA . SER A 1 93 ? 2.327 -11.889 -13.740 1.00 56.66 93 SER A CA 1
ATOM 696 C C . SER A 1 93 ? 2.950 -11.490 -12.390 1.00 56.66 93 SER A C 1
ATOM 698 O O . SER A 1 93 ? 4.054 -11.895 -12.048 1.00 56.66 93 SER A O 1
ATOM 700 N N . LYS A 1 94 ? 2.262 -10.645 -11.610 1.00 70.31 94 LYS A N 1
ATOM 701 C CA . LYS A 1 94 ? 2.687 -10.235 -10.280 1.00 70.31 94 LYS A CA 1
ATOM 702 C C . LYS A 1 94 ? 2.664 -11.455 -9.380 1.00 70.31 94 LYS A C 1
ATOM 704 O O . LYS A 1 94 ? 1.668 -12.176 -9.305 1.00 70.31 94 LYS A O 1
ATOM 709 N N . THR A 1 95 ? 3.762 -11.668 -8.684 1.00 69.31 95 THR A N 1
ATOM 710 C CA . THR A 1 95 ? 3.895 -12.736 -7.705 1.00 69.31 95 THR A CA 1
ATOM 711 C C . THR A 1 95 ? 3.936 -12.137 -6.307 1.00 69.31 95 THR A C 1
ATOM 713 O O . THR A 1 95 ? 4.266 -10.960 -6.110 1.00 69.31 95 THR A O 1
ATOM 716 N N . SER A 1 96 ? 3.546 -12.942 -5.315 1.00 73.38 96 SER A N 1
ATOM 717 C CA . SER A 1 96 ? 3.733 -12.556 -3.918 1.00 73.38 96 SER A CA 1
ATOM 718 C C . SER A 1 96 ? 5.226 -12.370 -3.652 1.00 73.38 96 SER A C 1
ATOM 720 O O . SER A 1 96 ? 6.047 -13.201 -4.035 1.00 73.38 96 SER A O 1
ATOM 722 N N . SER A 1 97 ? 5.569 -11.298 -2.944 1.00 80.44 97 SER A N 1
ATOM 723 C CA . SER A 1 97 ? 6.919 -11.027 -2.442 1.00 80.44 97 SER A CA 1
ATOM 724 C C . SER A 1 97 ? 7.357 -11.954 -1.297 1.00 80.44 97 SER A C 1
ATOM 726 O O . SER A 1 97 ? 8.389 -11.707 -0.671 1.00 80.44 97 SER A O 1
ATOM 728 N N . GLY A 1 98 ? 6.551 -12.969 -0.971 1.00 85.19 98 GLY A N 1
ATOM 729 C CA . GLY A 1 98 ? 6.596 -13.689 0.302 1.00 85.19 98 GLY A CA 1
ATOM 730 C C . GLY A 1 98 ? 5.749 -13.023 1.390 1.00 85.19 98 GLY A C 1
ATOM 731 O O . GLY A 1 98 ? 5.692 -13.532 2.504 1.00 85.19 98 GLY A O 1
ATOM 732 N N . ALA A 1 99 ? 5.081 -11.906 1.083 1.00 91.69 99 ALA A N 1
ATOM 733 C CA . ALA A 1 99 ? 4.166 -11.264 2.010 1.00 91.69 99 ALA A CA 1
ATOM 734 C C . ALA A 1 99 ? 2.866 -12.066 2.168 1.00 91.69 99 ALA A C 1
ATOM 736 O O . AL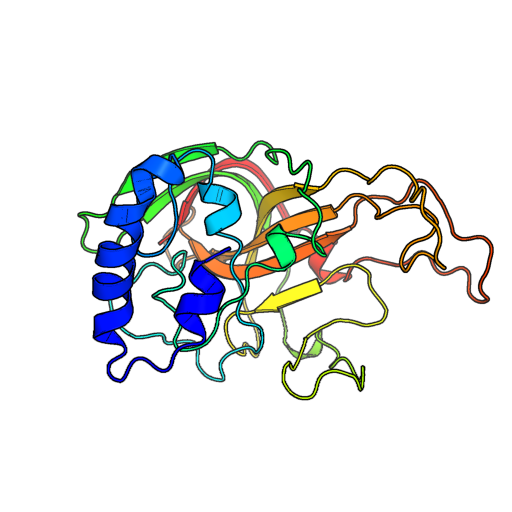A A 1 99 ? 2.279 -12.528 1.182 1.00 91.69 99 ALA A O 1
ATOM 737 N N . THR A 1 100 ? 2.396 -12.198 3.408 1.00 94.12 100 THR A N 1
ATOM 738 C CA . THR A 1 100 ? 1.156 -12.913 3.738 1.00 94.12 100 THR A CA 1
ATOM 739 C C . THR A 1 100 ? 0.302 -12.138 4.732 1.00 94.12 100 THR A C 1
ATOM 741 O O . THR A 1 100 ? 0.809 -11.401 5.577 1.00 94.12 100 THR A O 1
ATOM 744 N N . LEU A 1 101 ? -1.013 -12.314 4.646 1.00 93.25 101 LEU A N 1
ATOM 745 C CA . LEU A 1 101 ? -1.952 -11.804 5.638 1.00 93.25 101 LEU A CA 1
ATOM 746 C C . LEU A 1 101 ? -1.936 -12.706 6.879 1.00 93.25 101 LEU A C 1
ATOM 748 O O . LEU A 1 101 ? -2.066 -13.920 6.746 1.00 93.25 101 LEU A O 1
ATOM 752 N N . VAL A 1 102 ? -1.806 -12.117 8.069 1.00 94.81 102 VAL A N 1
ATOM 753 C CA . VAL A 1 102 ? -1.889 -12.832 9.355 1.00 94.81 102 VAL A CA 1
ATOM 754 C C . VAL A 1 102 ? -3.279 -12.671 9.961 1.00 94.81 102 VAL A C 1
ATOM 756 O O . VAL A 1 102 ? -3.931 -13.657 10.295 1.00 94.81 102 VAL A O 1
ATOM 759 N N . SER A 1 103 ? -3.752 -11.431 10.103 1.00 93.19 103 SER A N 1
ATOM 760 C CA . SER A 1 103 ? -5.085 -11.157 10.643 1.00 93.19 103 SER A CA 1
ATOM 761 C C . SER A 1 103 ? -5.608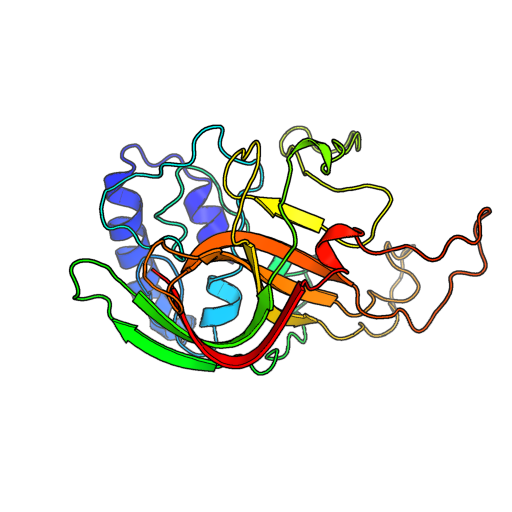 -9.782 10.232 1.00 93.19 103 SER A C 1
ATOM 763 O O . SER A 1 103 ? -4.847 -8.910 9.813 1.00 93.19 103 SER A O 1
ATOM 765 N N . ILE A 1 104 ? -6.920 -9.594 10.353 1.00 92.56 104 ILE A N 1
ATOM 766 C CA . ILE A 1 104 ? -7.616 -8.335 10.083 1.00 92.56 104 ILE A CA 1
ATOM 767 C C . ILE A 1 104 ? -8.502 -8.022 11.287 1.00 92.56 104 ILE A C 1
ATOM 769 O O . ILE A 1 104 ? -9.264 -8.879 11.735 1.00 92.56 104 ILE A O 1
ATOM 773 N N . ASN A 1 105 ? -8.457 -6.781 11.768 1.00 91.44 105 ASN A N 1
ATOM 774 C CA . ASN A 1 105 ? -9.335 -6.294 12.822 1.00 91.44 105 ASN A CA 1
ATOM 775 C C . ASN A 1 105 ? -9.969 -4.956 12.424 1.00 91.44 105 ASN A C 1
ATOM 777 O O . ASN A 1 105 ? -9.349 -3.906 12.544 1.00 91.44 105 ASN A O 1
ATOM 781 N N . ILE A 1 106 ? -11.220 -4.996 11.961 1.00 86.12 106 ILE A N 1
ATOM 782 C CA . ILE A 1 106 ? -11.981 -3.808 11.527 1.00 86.12 106 ILE A CA 1
ATOM 783 C C . ILE A 1 106 ? -13.013 -3.306 12.538 1.00 86.12 106 ILE A C 1
ATOM 785 O O . ILE A 1 106 ? -13.578 -2.238 12.335 1.00 86.12 106 ILE A O 1
ATOM 789 N N . GLN A 1 107 ? -13.298 -4.081 13.585 1.00 81.25 107 GLN A N 1
ATOM 790 C CA . GLN A 1 107 ? -14.307 -3.731 14.596 1.00 81.25 107 GLN A CA 1
ATOM 791 C C . GLN A 1 107 ? -13.698 -2.986 15.795 1.00 81.25 107 GLN A C 1
ATOM 793 O O . GLN A 1 107 ? -14.421 -2.581 16.700 1.00 81.25 107 GLN A O 1
ATOM 798 N N . ALA A 1 108 ? -12.373 -2.834 15.822 1.00 77.62 108 ALA A N 1
ATOM 799 C CA . ALA A 1 108 ? -11.669 -2.062 16.834 1.00 77.62 108 ALA A CA 1
ATOM 800 C C . ALA A 1 108 ? -11.832 -0.548 16.621 1.00 77.62 108 ALA A C 1
ATOM 802 O O . ALA A 1 108 ? -12.108 -0.089 15.514 1.00 77.62 108 ALA A O 1
ATOM 803 N N . GLU A 1 109 ? -11.582 0.226 17.681 1.00 79.44 109 GLU A N 1
ATOM 804 C CA . GLU A 1 109 ? -11.496 1.694 17.612 1.00 79.44 109 GLU A CA 1
ATOM 805 C C . GLU A 1 109 ? -10.424 2.169 16.618 1.00 79.44 109 GLU A C 1
ATOM 807 O O . GLU A 1 109 ? -10.571 3.216 15.991 1.00 79.44 109 GLU A O 1
ATOM 812 N N . GLU A 1 110 ? -9.366 1.373 16.451 1.00 85.62 110 GLU A N 1
ATOM 813 C CA . GLU A 1 110 ? -8.321 1.565 15.451 1.00 85.62 110 GLU A CA 1
ATOM 814 C C . GLU A 1 110 ? -8.264 0.328 14.538 1.00 85.62 110 GLU A C 1
ATOM 816 O O . GLU A 1 110 ? -7.711 -0.710 14.926 1.00 85.62 110 GLU A O 1
ATOM 821 N N . PRO A 1 111 ? -8.866 0.397 13.337 1.00 90.56 111 PRO A N 1
ATOM 822 C CA . PRO A 1 111 ? -8.828 -0.697 12.382 1.00 90.56 111 PRO A CA 1
ATOM 823 C C . PRO A 1 111 ? -7.395 -1.048 11.982 1.00 90.56 111 PRO A C 1
ATOM 825 O O . PRO A 1 111 ? -6.597 -0.177 11.643 1.00 90.56 111 PRO A O 1
ATOM 828 N N . SER A 1 112 ? -7.072 -2.337 11.973 1.00 93.50 112 SER A N 1
ATOM 829 C CA . SER A 1 112 ? -5.712 -2.809 11.735 1.00 93.50 112 SER A CA 1
ATOM 830 C C . SER A 1 112 ? -5.643 -4.065 10.878 1.00 93.50 112 SER A C 1
ATOM 832 O O . SER A 1 112 ? -6.581 -4.864 10.817 1.00 93.50 112 SER A O 1
ATOM 834 N N . ILE A 1 113 ? -4.504 -4.231 10.210 1.00 94.81 113 ILE A N 1
ATOM 835 C CA . ILE A 1 113 ? -4.159 -5.432 9.451 1.00 94.81 113 ILE A CA 1
ATOM 836 C C . ILE A 1 113 ? -2.787 -5.904 9.909 1.00 94.81 113 ILE A C 1
ATOM 838 O O . ILE A 1 113 ? -1.817 -5.151 9.849 1.00 94.81 113 ILE A O 1
ATOM 842 N N . SER A 1 114 ? -2.698 -7.161 10.328 1.00 96.06 114 SER A N 1
ATOM 843 C CA . SER A 1 114 ? -1.424 -7.818 10.592 1.00 96.06 114 SER A CA 1
ATOM 844 C C . SER A 1 114 ? -0.938 -8.515 9.327 1.00 96.06 114 SER A C 1
ATOM 846 O O . SER A 1 114 ? -1.622 -9.387 8.785 1.00 96.06 114 SER A O 1
ATOM 848 N N . ILE A 1 115 ? 0.247 -8.137 8.866 1.00 95.69 115 ILE A N 1
ATOM 849 C CA . ILE A 1 115 ? 0.920 -8.699 7.695 1.00 95.69 115 ILE A CA 1
ATOM 850 C C . ILE A 1 115 ? 2.254 -9.304 8.112 1.00 95.69 115 ILE A C 1
ATOM 852 O O . ILE A 1 115 ? 2.903 -8.801 9.022 1.00 95.69 115 ILE A O 1
ATOM 856 N N . LYS A 1 116 ? 2.681 -10.352 7.417 1.00 96.56 116 LYS A N 1
ATOM 857 C CA . LYS A 1 116 ? 4.002 -10.954 7.573 1.00 96.56 116 LYS A CA 1
ATOM 858 C C . LYS A 1 116 ? 4.819 -10.736 6.314 1.00 96.56 116 LYS A C 1
ATOM 860 O O . LYS A 1 116 ? 4.271 -10.819 5.216 1.00 96.56 116 LYS A O 1
ATOM 865 N N . GLY A 1 117 ? 6.108 -10.446 6.456 1.00 95.12 117 GLY A N 1
ATOM 866 C CA . GLY A 1 117 ? 7.013 -10.320 5.317 1.00 95.12 117 GLY A CA 1
ATOM 867 C C . GLY A 1 117 ? 8.335 -9.646 5.660 1.00 95.12 117 GLY A C 1
ATOM 868 O O . GLY A 1 117 ? 8.786 -9.669 6.805 1.00 95.12 117 GLY A O 1
ATOM 869 N N . ASN A 1 118 ? 8.959 -9.052 4.642 1.00 95.25 118 ASN A N 1
ATOM 870 C CA . ASN A 1 118 ? 10.273 -8.424 4.753 1.00 95.25 118 ASN A CA 1
ATOM 871 C C . ASN A 1 118 ? 10.147 -6.904 4.874 1.00 95.25 118 ASN A C 1
ATOM 873 O O . ASN A 1 118 ? 9.547 -6.257 4.009 1.00 95.25 118 ASN A O 1
ATOM 877 N N . LEU A 1 119 ? 10.764 -6.351 5.917 1.00 96.12 119 LEU A N 1
ATOM 878 C CA . LEU A 1 119 ? 10.768 -4.935 6.259 1.00 96.12 119 LEU A CA 1
ATOM 879 C C . LEU A 1 119 ? 12.207 -4.416 6.353 1.00 96.12 119 LEU A C 1
ATOM 881 O O . LEU A 1 119 ? 13.088 -5.058 6.926 1.00 96.12 119 LEU A O 1
ATOM 885 N N . TYR A 1 120 ? 12.443 -3.226 5.818 1.00 96.00 120 TYR A N 1
ATOM 886 C CA . TYR A 1 120 ? 13.775 -2.630 5.737 1.00 96.00 120 TYR A CA 1
ATOM 887 C C . TYR A 1 120 ? 13.740 -1.220 6.309 1.00 96.00 120 TYR A C 1
ATOM 889 O O . TYR A 1 120 ? 12.959 -0.403 5.818 1.00 96.00 120 TYR A O 1
ATOM 897 N N . ARG A 1 121 ? 14.558 -0.936 7.327 1.00 96.00 121 ARG A N 1
ATOM 898 C CA . ARG A 1 121 ? 14.672 0.399 7.928 1.00 96.00 121 ARG A CA 1
ATOM 899 C C . ARG A 1 121 ? 15.520 1.286 7.033 1.00 96.00 121 ARG A C 1
ATOM 901 O O . ARG A 1 121 ? 16.616 0.896 6.633 1.00 96.00 121 ARG A O 1
ATOM 908 N N . LYS A 1 122 ? 15.008 2.473 6.730 1.00 93.06 122 LYS A N 1
ATOM 909 C CA . LYS A 1 122 ? 15.667 3.452 5.873 1.00 93.06 122 LYS A CA 1
ATOM 910 C C . LYS A 1 122 ? 16.348 4.547 6.696 1.00 93.06 122 LYS A C 1
ATOM 912 O O . LYS A 1 122 ? 15.864 4.850 7.791 1.00 93.06 122 LYS A O 1
ATOM 917 N N . PRO A 1 123 ? 17.426 5.153 6.164 1.00 91.19 123 PRO A N 1
ATOM 918 C CA . PRO A 1 123 ? 17.988 6.376 6.726 1.00 91.19 123 PRO A CA 1
ATOM 919 C C . PRO A 1 123 ? 16.947 7.497 6.808 1.00 91.19 123 PRO A C 1
ATOM 921 O O . PRO A 1 123 ? 15.879 7.411 6.193 1.00 91.19 123 PRO A O 1
ATOM 924 N N . LEU A 1 124 ? 17.275 8.579 7.520 1.00 87.56 124 LEU A N 1
ATOM 925 C CA . LEU A 1 124 ? 16.452 9.793 7.546 1.00 87.56 124 LEU A CA 1
ATOM 926 C C . LEU A 1 124 ? 16.081 10.217 6.116 1.00 87.56 124 LEU A C 1
ATOM 928 O O . LEU A 1 124 ? 16.956 10.390 5.268 1.00 87.56 124 LEU A O 1
ATOM 932 N N . PHE A 1 125 ? 14.784 10.368 5.858 1.00 85.31 125 PHE A N 1
ATOM 933 C CA . PHE A 1 125 ? 14.282 10.882 4.590 1.00 85.31 125 PHE A CA 1
ATOM 934 C C . PHE A 1 125 ? 14.212 12.409 4.647 1.00 85.31 125 PHE A C 1
ATOM 936 O O . PHE A 1 125 ? 13.725 12.959 5.635 1.00 85.31 125 PHE A O 1
ATOM 943 N N . HIS A 1 126 ? 14.641 13.084 3.580 1.00 82.12 126 HIS A N 1
ATOM 944 C CA . HIS A 1 126 ? 14.501 14.530 3.421 1.00 82.12 126 HIS A CA 1
ATOM 945 C C . HIS A 1 126 ? 13.934 14.855 2.035 1.00 82.12 126 HIS A C 1
ATOM 947 O O . HIS A 1 126 ? 14.377 14.292 1.036 1.00 82.12 126 HIS A O 1
ATOM 953 N N . SER A 1 127 ? 12.981 15.782 1.962 1.00 75.81 127 SER A N 1
ATOM 954 C CA . SER A 1 127 ? 12.325 16.216 0.717 1.00 75.81 127 SER A CA 1
ATOM 955 C C . SER A 1 127 ? 13.298 16.703 -0.348 1.00 75.81 127 SER A C 1
ATOM 957 O O . SER A 1 127 ? 13.063 16.469 -1.526 1.00 75.81 127 SER A O 1
ATOM 959 N N . SER A 1 128 ? 14.419 17.317 0.046 1.00 72.44 128 SER A N 1
ATOM 960 C CA . SER A 1 128 ? 15.462 17.755 -0.895 1.00 72.44 128 SER A CA 1
ATOM 961 C C . SER A 1 128 ? 16.137 16.609 -1.655 1.00 72.44 128 SER A C 1
ATOM 963 O O . SER A 1 128 ? 16.932 16.873 -2.546 1.00 72.44 128 SER A O 1
ATOM 965 N N . MET A 1 129 ? 15.889 15.350 -1.272 1.00 69.25 129 MET A N 1
ATOM 966 C CA . MET A 1 129 ? 16.318 14.174 -2.034 1.00 69.25 129 MET A CA 1
ATOM 967 C C . MET A 1 129 ? 15.430 13.921 -3.261 1.00 69.25 129 MET A C 1
ATOM 969 O O . MET A 1 129 ? 15.752 13.055 -4.069 1.00 69.25 129 MET A O 1
ATOM 973 N N . LEU A 1 130 ? 14.289 14.610 -3.374 1.00 67.38 130 LEU A N 1
ATOM 974 C CA . LEU A 1 130 ? 13.385 14.519 -4.512 1.00 67.38 130 LEU A CA 1
ATOM 975 C C . LEU A 1 130 ? 13.738 15.606 -5.529 1.00 67.38 130 LEU A C 1
ATOM 977 O O . LEU A 1 130 ? 13.683 16.795 -5.218 1.00 67.38 130 LEU A O 1
ATOM 981 N N . GLU A 1 131 ? 14.035 15.198 -6.756 1.00 57.62 131 GLU A N 1
ATOM 982 C CA . GLU A 1 131 ? 14.110 16.104 -7.898 1.00 57.62 131 GLU A CA 1
ATOM 983 C C . GLU A 1 131 ? 12.729 16.167 -8.574 1.00 57.62 131 GLU A C 1
ATOM 985 O O . GLU A 1 131 ? 12.084 15.126 -8.762 1.00 57.62 131 GLU A O 1
ATOM 990 N N . PRO A 1 132 ? 12.220 17.365 -8.906 1.00 50.81 132 PRO A N 1
ATOM 991 C CA . PRO A 1 132 ? 10.990 17.497 -9.675 1.00 50.81 132 PRO A CA 1
ATOM 992 C C . PRO A 1 132 ? 11.204 16.968 -11.102 1.00 50.81 132 PRO A C 1
ATOM 994 O O . PRO A 1 132 ? 12.159 17.351 -11.770 1.00 50.81 132 PRO A O 1
ATOM 997 N N . SER A 1 133 ? 10.307 16.106 -11.594 1.00 47.53 133 SER A N 1
ATOM 998 C CA . SER A 1 133 ? 10.367 15.630 -12.982 1.00 47.53 133 SER A CA 1
ATOM 999 C C . SER A 1 133 ? 9.853 16.727 -13.923 1.00 47.53 133 SER A C 1
ATOM 1001 O O . SER A 1 133 ? 8.671 17.072 -13.858 1.00 47.53 133 SER A O 1
ATOM 1003 N N . GLU A 1 134 ? 10.696 17.242 -14.818 1.00 43.88 134 GLU A N 1
ATOM 1004 C CA . GLU A 1 134 ? 10.318 18.220 -15.858 1.00 43.88 134 GLU A CA 1
ATOM 1005 C C . GLU A 1 134 ? 9.715 17.566 -17.123 1.00 43.88 134 GLU A C 1
ATOM 1007 O O . GLU A 1 134 ? 9.766 18.141 -18.209 1.00 43.88 134 GLU A O 1
ATOM 1012 N N . ASP A 1 135 ? 9.128 16.366 -17.032 1.00 42.69 135 ASP A N 1
ATOM 1013 C CA . ASP A 1 135 ? 8.543 15.699 -18.203 1.00 42.69 135 ASP A CA 1
ATOM 1014 C C . ASP A 1 135 ? 7.186 16.323 -18.600 1.00 42.69 135 ASP A C 1
ATOM 1016 O O . ASP A 1 135 ? 6.101 15.977 -18.118 1.00 42.69 135 ASP A O 1
ATOM 1020 N N . ILE A 1 136 ? 7.282 17.282 -19.522 1.00 41.28 136 ILE A N 1
ATOM 1021 C CA . ILE A 1 136 ? 6.213 18.027 -20.194 1.00 41.28 136 ILE A CA 1
ATOM 1022 C C . ILE A 1 136 ? 5.436 17.085 -21.137 1.00 41.28 136 ILE A C 1
ATOM 1024 O O . ILE A 1 136 ? 5.708 17.044 -22.333 1.00 41.28 136 ILE A O 1
ATOM 1028 N N . ALA A 1 137 ? 4.461 16.312 -20.636 1.00 36.72 137 ALA A N 1
ATOM 1029 C CA . ALA A 1 137 ? 3.455 15.671 -21.511 1.00 36.72 137 ALA A CA 1
ATOM 1030 C C . ALA A 1 137 ? 2.135 15.211 -20.855 1.00 36.72 137 ALA A C 1
ATOM 1032 O O . ALA A 1 137 ? 1.346 14.527 -21.508 1.00 36.72 137 ALA A O 1
ATOM 1033 N N . VAL A 1 138 ? 1.844 15.549 -19.597 1.00 37.75 138 VAL A N 1
ATOM 1034 C CA . VAL A 1 138 ? 0.511 15.297 -19.016 1.00 37.75 138 VAL A CA 1
ATOM 1035 C C . VAL A 1 138 ? 0.177 16.398 -18.016 1.00 37.75 138 VAL A C 1
ATOM 1037 O O . VAL A 1 138 ? 0.574 16.3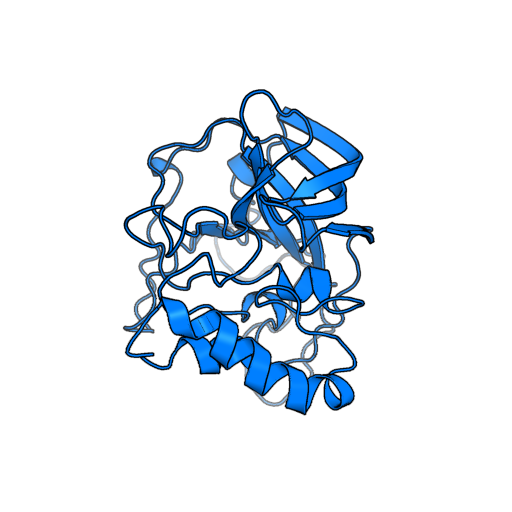37 -16.859 1.00 37.75 138 VAL A O 1
ATOM 1040 N N . GLU A 1 139 ? -0.580 17.401 -18.466 1.00 36.38 139 GLU A N 1
ATOM 1041 C CA . GLU A 1 139 ? -1.064 18.573 -17.706 1.00 36.38 139 GLU A CA 1
ATOM 1042 C C . GLU A 1 139 ? -1.923 18.257 -16.454 1.00 36.38 139 GLU A C 1
ATOM 1044 O O . GLU A 1 139 ? -2.645 19.120 -15.964 1.00 36.38 139 GLU A O 1
ATOM 1049 N N . GLN A 1 140 ? -1.900 17.043 -15.900 1.00 40.06 140 GLN A N 1
ATOM 1050 C CA . GLN A 1 140 ? -2.746 16.673 -14.757 1.00 40.06 140 GLN A CA 1
ATOM 1051 C C . GLN A 1 140 ? -2.030 15.913 -13.637 1.00 40.06 140 GLN A C 1
ATOM 1053 O O . GLN A 1 140 ? -2.655 15.633 -12.616 1.00 40.06 140 GLN A O 1
ATOM 1058 N N . PHE A 1 141 ? -0.728 15.630 -13.747 1.00 36.66 141 PHE A N 1
ATOM 1059 C CA . PHE A 1 141 ? -0.008 14.862 -12.729 1.00 36.66 141 PHE A CA 1
ATOM 1060 C C . PHE A 1 141 ? 1.392 15.429 -12.479 1.00 36.66 141 PHE A C 1
ATOM 1062 O O . PHE A 1 141 ? 2.280 15.259 -13.307 1.00 36.66 141 PHE A O 1
ATOM 1069 N N . ILE A 1 142 ? 1.611 16.060 -11.318 1.00 38.03 142 ILE A N 1
ATOM 1070 C CA . ILE A 1 142 ? 2.967 16.232 -10.779 1.00 38.03 142 ILE A CA 1
ATOM 1071 C C . ILE A 1 142 ? 3.423 14.859 -10.298 1.00 38.03 142 ILE A C 1
ATOM 1073 O O . ILE A 1 142 ? 3.142 14.434 -9.179 1.00 38.03 142 ILE A O 1
ATOM 1077 N N . ILE A 1 143 ? 4.094 14.138 -11.185 1.00 41.34 143 ILE A N 1
ATOM 1078 C CA . ILE A 1 143 ? 4.772 12.902 -10.836 1.00 41.34 143 ILE A CA 1
ATOM 1079 C C . ILE A 1 143 ? 6.099 13.307 -10.192 1.00 41.34 143 ILE A C 1
ATOM 1081 O O . ILE A 1 143 ? 6.944 13.903 -10.850 1.00 41.34 143 ILE A O 1
ATOM 1085 N N . TYR A 1 144 ? 6.323 12.948 -8.928 1.00 42.38 144 TYR A N 1
ATOM 1086 C CA . TYR A 1 144 ? 7.683 12.905 -8.383 1.00 42.38 144 TYR A CA 1
ATOM 1087 C C . TYR A 1 144 ? 8.384 11.675 -8.977 1.00 42.38 144 TYR A C 1
ATOM 1089 O O . TYR A 1 144 ? 8.472 10.614 -8.360 1.00 42.38 144 TYR A O 1
ATOM 1097 N N . ARG A 1 145 ? 8.785 11.780 -10.245 1.00 42.22 145 ARG A N 1
ATOM 1098 C CA . ARG A 1 145 ? 9.664 10.823 -10.914 1.00 42.22 145 ARG A CA 1
ATOM 1099 C C . ARG A 1 145 ? 11.064 11.420 -10.901 1.00 42.22 145 ARG A C 1
ATOM 1101 O O . ARG A 1 145 ? 11.267 12.510 -11.411 1.00 42.22 145 ARG A O 1
ATOM 1108 N N . LEU A 1 146 ? 12.022 10.700 -10.334 1.00 40.12 146 LEU A N 1
ATOM 1109 C CA . LEU A 1 146 ? 13.429 11.013 -10.549 1.00 40.12 146 LEU A CA 1
ATOM 1110 C C . LEU A 1 146 ? 13.767 10.529 -11.959 1.00 40.12 146 LEU A C 1
ATOM 1112 O O . LEU A 1 146 ? 13.755 9.320 -12.192 1.00 40.12 146 LEU A O 1
ATOM 1116 N N . CYS A 1 147 ? 13.982 11.448 -12.900 1.00 37.22 147 CYS A N 1
ATOM 1117 C CA . CYS A 1 147 ? 14.210 11.102 -14.306 1.00 37.22 147 CYS A CA 1
ATOM 1118 C C . CYS A 1 147 ? 15.520 10.341 -14.566 1.00 37.22 147 CYS A C 1
ATOM 1120 O O . CYS A 1 147 ? 15.628 9.738 -15.627 1.00 37.22 147 CYS A O 1
ATOM 1122 N N . ASP A 1 148 ? 16.424 10.221 -13.591 1.00 43.50 148 ASP A N 1
ATOM 1123 C CA . ASP A 1 148 ? 17.712 9.540 -13.802 1.00 43.50 148 ASP A CA 1
ATOM 1124 C C . ASP A 1 148 ? 17.887 8.255 -12.971 1.00 43.50 148 ASP A C 1
ATOM 1126 O O . ASP A 1 148 ? 18.916 7.585 -13.043 1.00 43.50 148 ASP A O 1
ATOM 1130 N N . THR A 1 149 ? 16.857 7.839 -12.220 1.00 47.19 149 THR A N 1
ATOM 1131 C CA . THR A 1 149 ? 16.848 6.544 -11.521 1.00 47.19 149 THR A CA 1
ATOM 1132 C C 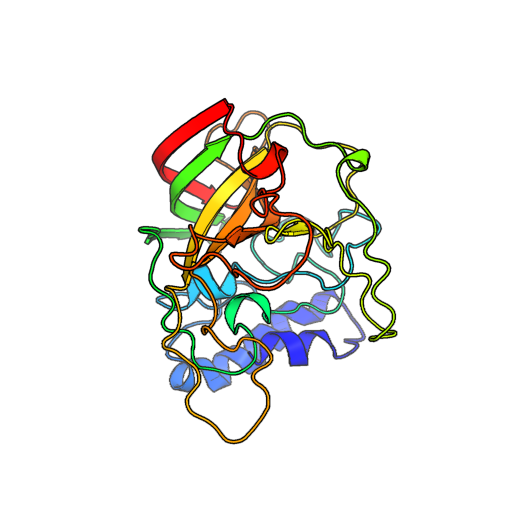. THR A 1 149 ? 15.588 5.765 -11.872 1.00 47.19 149 THR A C 1
ATOM 1134 O O . THR A 1 149 ? 14.477 6.274 -11.778 1.00 47.19 149 THR A O 1
ATOM 1137 N N . SER A 1 150 ? 15.715 4.480 -12.202 1.00 58.84 150 SER A N 1
ATOM 1138 C CA . SER A 1 150 ? 14.541 3.628 -12.457 1.00 58.84 150 SER A CA 1
ATOM 1139 C C . SER A 1 150 ? 13.694 3.370 -11.182 1.00 58.84 150 SER A C 1
ATOM 1141 O O . SER A 1 150 ? 12.626 2.760 -11.248 1.00 58.84 150 SER A O 1
ATOM 1143 N N . SER A 1 151 ? 14.151 3.830 -10.008 1.00 71.25 151 SER A N 1
ATOM 1144 C CA . SER A 1 151 ? 13.413 3.773 -8.741 1.00 71.25 151 SER A CA 1
ATOM 1145 C C . SER A 1 151 ? 12.551 5.015 -8.521 1.00 71.25 151 SER A C 1
ATOM 1147 O O . SER A 1 151 ? 12.972 6.129 -8.807 1.00 71.25 151 SER A O 1
ATOM 1149 N N . CYS A 1 152 ? 11.359 4.855 -7.949 1.00 74.31 152 CYS A N 1
ATOM 1150 C CA . CYS A 1 152 ? 10.460 5.985 -7.682 1.00 74.31 152 CYS A CA 1
ATOM 1151 C C . CYS A 1 152 ? 9.841 5.891 -6.288 1.00 74.31 152 CYS A C 1
ATOM 1153 O O . CYS A 1 152 ? 9.539 4.790 -5.825 1.00 74.31 152 CYS A O 1
ATOM 1155 N N . ILE A 1 153 ? 9.601 7.040 -5.653 1.00 79.69 153 ILE A N 1
ATOM 1156 C CA . ILE A 1 153 ? 8.865 7.157 -4.388 1.00 79.69 153 ILE A CA 1
ATOM 1157 C C . ILE A 1 153 ? 7.597 7.970 -4.645 1.00 79.69 153 ILE A C 1
ATOM 1159 O O . ILE A 1 153 ? 7.649 9.048 -5.223 1.00 79.69 153 ILE A O 1
ATOM 1163 N N . PHE A 1 154 ? 6.460 7.454 -4.190 1.00 82.19 154 PHE A N 1
ATOM 1164 C CA . PHE A 1 154 ? 5.156 8.105 -4.271 1.00 82.19 154 PHE A CA 1
ATOM 1165 C C . PHE A 1 154 ? 4.658 8.350 -2.853 1.00 82.19 154 PHE A C 1
ATOM 1167 O O . PHE A 1 154 ? 4.156 7.425 -2.213 1.00 82.19 154 PHE A O 1
ATOM 1174 N N . LEU A 1 155 ? 4.836 9.570 -2.353 1.00 84.38 155 LEU A N 1
ATOM 1175 C CA . LEU A 1 155 ? 4.334 9.969 -1.040 1.00 84.38 155 LEU A CA 1
ATOM 1176 C C . LEU A 1 155 ? 2.861 10.364 -1.126 1.00 84.38 155 LEU A C 1
ATOM 1178 O O . LEU A 1 155 ? 2.414 10.942 -2.113 1.00 84.38 155 LEU A O 1
ATOM 1182 N N . GLU A 1 156 ? 2.105 10.056 -0.079 1.00 83.94 156 GLU A N 1
ATOM 1183 C CA . GLU A 1 156 ? 0.682 10.412 -0.001 1.00 83.94 156 GLU A CA 1
ATOM 1184 C C . GLU A 1 156 ? 0.455 11.890 0.323 1.00 83.94 156 GLU A C 1
ATOM 1186 O O . GLU A 1 156 ? -0.579 12.466 -0.015 1.00 83.94 156 GLU A O 1
ATOM 1191 N N . HIS A 1 157 ? 1.435 12.510 0.968 1.00 78.00 157 HIS A N 1
ATOM 1192 C CA . HIS A 1 157 ? 1.422 13.908 1.357 1.00 78.00 157 HIS A CA 1
ATOM 1193 C C . HIS A 1 157 ? 2.829 14.490 1.287 1.00 78.00 157 HIS A C 1
ATOM 1195 O O . HIS A 1 157 ? 3.823 13.762 1.334 1.00 78.00 157 HIS A O 1
ATOM 1201 N N . GLU A 1 158 ? 2.901 15.811 1.179 1.00 75.56 158 GLU A N 1
ATOM 1202 C CA . GLU A 1 158 ? 4.160 16.542 1.257 1.00 75.56 158 GLU A CA 1
ATOM 1203 C C . GLU A 1 158 ? 4.801 16.339 2.642 1.00 75.56 158 GLU A C 1
ATOM 1205 O O . GLU A 1 158 ? 4.164 16.530 3.681 1.00 75.56 158 GLU A O 1
ATOM 1210 N N . LEU A 1 159 ? 6.067 15.921 2.648 1.00 75.62 159 LEU A N 1
ATOM 1211 C CA . LEU A 1 159 ? 6.863 15.665 3.848 1.00 75.62 159 LEU A CA 1
ATOM 1212 C C . LEU A 1 159 ? 8.203 16.370 3.708 1.00 75.62 159 LEU A C 1
ATOM 1214 O O . LEU A 1 159 ? 8.975 16.005 2.829 1.00 75.62 159 LEU A O 1
ATOM 1218 N N . GLU A 1 160 ? 8.504 17.324 4.591 1.00 78.31 160 GLU A N 1
ATOM 1219 C CA . GLU A 1 160 ? 9.812 17.993 4.611 1.00 78.31 160 GLU A CA 1
ATOM 1220 C C . GLU A 1 160 ? 10.928 17.011 4.986 1.00 78.31 160 GLU A C 1
ATOM 1222 O O . GLU A 1 160 ? 11.944 16.924 4.297 1.00 78.31 160 GLU A O 1
ATOM 1227 N N . HIS A 1 161 ? 10.699 16.221 6.035 1.00 80.00 161 HIS A N 1
ATOM 1228 C CA . HIS A 1 161 ? 11.554 15.123 6.460 1.00 80.00 161 HIS A CA 1
ATOM 1229 C C . HIS A 1 161 ? 10.721 14.015 7.115 1.00 80.00 161 HIS A C 1
ATOM 1231 O O . HIS A 1 161 ? 9.625 14.258 7.624 1.00 80.00 161 HIS A O 1
ATOM 1237 N N . ALA A 1 162 ? 11.244 12.789 7.143 1.00 83.00 162 ALA A N 1
ATOM 1238 C CA . ALA A 1 162 ? 10.608 11.681 7.845 1.00 83.00 162 ALA A CA 1
ATOM 1239 C C . ALA A 1 162 ? 11.638 10.769 8.519 1.00 83.00 162 ALA A C 1
ATOM 1241 O O . ALA A 1 162 ? 12.567 10.256 7.893 1.00 83.00 162 ALA A O 1
ATOM 1242 N N . GLU A 1 163 ? 11.436 10.550 9.816 1.00 87.62 163 GLU A N 1
ATOM 1243 C CA . GLU A 1 163 ? 12.194 9.600 10.625 1.00 87.62 163 GLU A CA 1
ATOM 1244 C C . GLU A 1 163 ? 11.464 8.265 10.740 1.00 87.62 163 GLU A C 1
ATOM 1246 O O . GLU A 1 163 ? 10.241 8.189 10.591 1.00 87.62 163 GLU A O 1
ATOM 1251 N N . ASN A 1 164 ? 12.220 7.216 11.084 1.00 93.00 164 ASN A N 1
ATOM 1252 C CA . ASN A 1 164 ? 11.686 5.870 11.292 1.00 93.00 164 ASN A CA 1
ATOM 1253 C C . ASN A 1 164 ? 10.865 5.385 10.087 1.00 93.00 164 ASN A C 1
ATOM 1255 O O . ASN A 1 164 ? 9.769 4.839 10.249 1.00 93.00 164 ASN A O 1
ATOM 1259 N N . VAL A 1 165 ? 11.405 5.618 8.890 1.00 93.81 165 VAL A N 1
ATOM 1260 C CA . VAL A 1 165 ? 10.819 5.179 7.628 1.00 93.81 165 VAL A CA 1
ATOM 1261 C C . VAL A 1 165 ? 11.291 3.767 7.321 1.00 93.81 165 VAL A C 1
ATOM 1263 O O . VAL A 1 165 ? 12.458 3.421 7.503 1.00 93.81 165 VAL A O 1
ATOM 1266 N N . TYR A 1 166 ? 10.366 2.945 6.852 1.00 96.00 166 TYR A N 1
ATOM 1267 C CA . TYR A 1 166 ? 10.600 1.565 6.483 1.00 96.00 166 TYR A CA 1
ATOM 1268 C C . TYR A 1 166 ? 9.994 1.290 5.114 1.00 96.00 166 TYR A C 1
ATOM 1270 O O . TYR A 1 166 ? 9.012 1.911 4.713 1.00 96.00 166 TYR A O 1
ATOM 1278 N N . THR A 1 167 ? 10.555 0.317 4.404 1.00 95.94 167 THR A N 1
ATOM 1279 C CA . THR A 1 167 ? 9.930 -0.231 3.197 1.00 95.94 167 THR A CA 1
ATOM 1280 C C . THR A 1 167 ? 9.540 -1.680 3.417 1.00 95.94 167 THR A C 1
ATOM 1282 O O . THR A 1 167 ? 10.330 -2.434 3.983 1.00 95.94 167 THR A O 1
ATOM 1285 N N . PHE A 1 168 ? 8.354 -2.072 2.961 1.00 96.56 168 PHE A N 1
ATOM 1286 C CA . PHE A 1 168 ? 7.853 -3.446 3.023 1.00 96.56 168 PHE A CA 1
ATOM 1287 C C . PHE A 1 168 ? 7.622 -3.978 1.609 1.00 96.56 168 PHE A C 1
ATOM 1289 O O . PHE A 1 168 ? 6.922 -3.335 0.830 1.00 96.56 168 PHE A O 1
ATOM 1296 N N . ASN A 1 169 ? 8.176 -5.139 1.255 1.00 94.12 169 ASN A N 1
ATOM 1297 C CA . ASN A 1 169 ? 7.972 -5.699 -0.087 1.00 94.12 169 ASN A CA 1
ATOM 1298 C C . ASN A 1 169 ? 6.533 -6.217 -0.225 1.00 94.12 169 ASN A C 1
ATOM 1300 O O . ASN A 1 169 ? 6.196 -7.217 0.401 1.00 94.12 169 ASN A O 1
ATOM 1304 N N . ALA A 1 170 ? 5.702 -5.593 -1.062 1.00 92.81 170 ALA A N 1
ATOM 1305 C CA . ALA A 1 170 ? 4.304 -5.999 -1.238 1.00 92.81 170 ALA A CA 1
ATOM 1306 C C . ALA A 1 170 ? 4.092 -6.886 -2.467 1.00 92.81 170 ALA 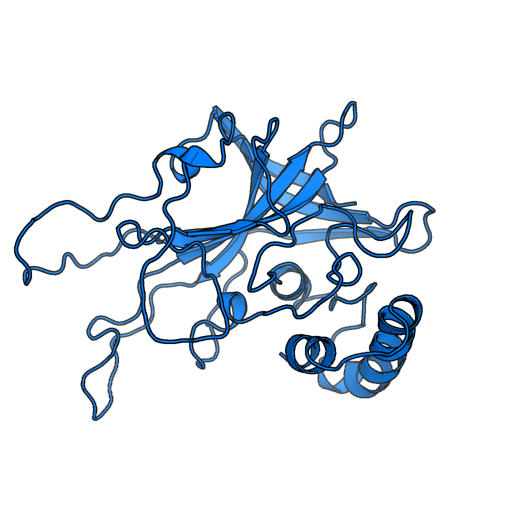A C 1
ATOM 1308 O O . ALA A 1 170 ? 3.429 -7.914 -2.373 1.00 92.81 170 ALA A O 1
ATOM 1309 N N . LEU A 1 171 ? 4.650 -6.493 -3.614 1.00 90.56 171 LEU A N 1
ATOM 1310 C CA . LEU A 1 171 ? 4.487 -7.205 -4.881 1.00 90.56 171 LEU A CA 1
ATOM 1311 C C . LEU A 1 171 ? 5.814 -7.282 -5.628 1.00 90.56 171 LEU A C 1
ATOM 1313 O O . LEU A 1 171 ? 6.605 -6.337 -5.595 1.00 90.56 171 LEU A O 1
ATOM 1317 N N . ILE A 1 172 ? 6.017 -8.384 -6.345 1.00 88.12 172 ILE A N 1
ATOM 1318 C CA . ILE A 1 172 ? 7.117 -8.542 -7.295 1.00 88.12 172 ILE A CA 1
ATOM 1319 C C . ILE A 1 172 ? 6.528 -8.658 -8.698 1.00 88.12 172 ILE A C 1
ATOM 1321 O O . ILE A 1 172 ? 5.590 -9.415 -8.939 1.00 88.12 172 ILE A O 1
ATOM 1325 N N . PHE A 1 173 ? 7.098 -7.895 -9.617 1.00 82.56 173 PHE A N 1
ATOM 1326 C CA . PHE A 1 173 ? 6.897 -7.989 -11.050 1.00 82.56 173 PHE A CA 1
ATOM 1327 C C . PHE A 1 173 ? 8.126 -8.698 -11.621 1.00 82.56 173 PHE A C 1
ATOM 1329 O O . PHE A 1 173 ? 9.234 -8.173 -11.483 1.00 82.56 173 PHE A O 1
ATOM 1336 N N . PRO A 1 174 ? 7.982 -9.898 -12.198 1.00 78.88 174 PRO A N 1
ATOM 1337 C CA . PRO A 1 174 ? 9.075 -10.535 -12.916 1.00 78.88 174 PRO A CA 1
ATOM 1338 C C . PRO A 1 174 ? 9.396 -9.744 -14.190 1.00 78.88 174 PRO A C 1
ATOM 1340 O O . PRO A 1 174 ? 8.604 -8.910 -14.626 1.00 78.88 174 PRO A O 1
ATOM 1343 N N . SER A 1 175 ? 10.555 -10.014 -14.790 1.00 76.25 175 SER A N 1
ATOM 1344 C CA . SER A 1 175 ? 10.867 -9.474 -16.114 1.00 76.25 175 SER A CA 1
ATOM 1345 C C . SER A 1 175 ? 9.854 -9.989 -17.136 1.00 76.25 175 SER A C 1
ATOM 1347 O O . SER A 1 175 ? 9.556 -11.187 -17.175 1.00 76.25 175 SER A O 1
ATOM 1349 N N . ASP A 1 176 ? 9.333 -9.086 -17.959 1.00 67.56 176 ASP A N 1
ATOM 1350 C CA . ASP A 1 176 ? 8.448 -9.443 -19.059 1.00 67.56 176 ASP A CA 1
ATOM 1351 C C . ASP A 1 176 ? 9.235 -10.174 -20.161 1.00 67.56 176 ASP A C 1
ATOM 1353 O O . ASP A 1 176 ? 10.407 -9.869 -20.398 1.00 67.56 176 ASP A O 1
ATOM 1357 N N . PRO A 1 177 ? 8.594 -11.093 -20.904 1.00 62.31 177 PRO A N 1
ATOM 1358 C CA . PRO A 1 177 ? 9.147 -11.568 -22.163 1.00 62.31 177 PRO A CA 1
ATOM 1359 C C . PRO A 1 177 ? 9.282 -10.415 -23.172 1.00 62.31 177 PRO A C 1
ATOM 1361 O O . PRO A 1 177 ? 8.547 -9.421 -23.117 1.00 62.31 177 PRO A O 1
ATOM 1364 N N . LEU A 1 178 ? 10.208 -10.572 -24.123 1.00 59.94 178 LEU A N 1
ATOM 1365 C CA . LEU A 1 178 ? 10.434 -9.616 -25.210 1.00 59.94 178 LEU A CA 1
ATOM 1366 C C . LEU A 1 178 ? 9.120 -9.283 -25.937 1.00 59.94 178 LEU A C 1
ATOM 1368 O O . LEU A 1 178 ? 8.257 -10.138 -26.146 1.00 59.94 178 LEU A O 1
ATOM 1372 N N . TYR A 1 179 ? 8.948 -8.016 -26.314 1.00 55.66 179 TYR A N 1
ATOM 1373 C CA . TYR A 1 179 ? 7.751 -7.573 -27.021 1.00 55.66 179 TYR A CA 1
ATOM 1374 C C . TYR A 1 179 ? 7.734 -8.115 -28.461 1.00 55.66 179 TYR A C 1
ATOM 1376 O O . TYR A 1 179 ? 8.517 -7.678 -29.299 1.00 55.66 179 TYR A O 1
ATOM 1384 N N . GLU A 1 180 ? 6.794 -9.010 -28.770 1.00 54.09 180 GLU A N 1
ATOM 1385 C CA . GLU A 1 180 ? 6.495 -9.457 -30.138 1.00 54.09 180 GLU A CA 1
ATOM 1386 C C . GLU A 1 180 ? 5.269 -8.695 -30.680 1.00 54.09 180 GLU A C 1
ATOM 1388 O O . GLU A 1 180 ? 4.122 -9.069 -30.431 1.00 54.09 180 GLU A O 1
ATOM 1393 N N . GLY A 1 181 ? 5.470 -7.577 -31.384 1.00 57.97 181 GLY A N 1
ATOM 1394 C CA . GLY A 1 181 ? 4.370 -6.806 -31.980 1.00 57.97 181 GLY A CA 1
ATOM 1395 C C . GLY A 1 181 ? 4.821 -5.771 -33.015 1.00 57.97 181 GLY A C 1
ATOM 1396 O O . GLY A 1 181 ? 5.981 -5.370 -33.047 1.00 57.97 181 GLY A O 1
ATOM 1397 N N . PHE A 1 182 ? 3.896 -5.332 -33.878 1.00 47.62 182 PHE A N 1
ATOM 1398 C CA . PHE A 1 182 ? 4.160 -4.367 -34.956 1.00 47.62 182 PHE A CA 1
ATOM 1399 C C . PHE A 1 182 ? 4.082 -2.920 -34.451 1.00 47.62 182 PHE A C 1
ATOM 1401 O O . PHE A 1 182 ? 3.073 -2.235 -34.601 1.00 47.62 182 PHE A O 1
ATOM 1408 N N . GLY A 1 183 ? 5.164 -2.454 -33.842 1.00 55.12 183 GLY A N 1
ATOM 1409 C CA . GLY A 1 183 ? 5.371 -1.062 -33.452 1.00 55.12 183 GLY A CA 1
ATOM 1410 C C . GLY A 1 183 ? 6.739 -0.914 -32.801 1.00 55.12 183 GLY A C 1
ATOM 1411 O O . GLY A 1 183 ? 7.250 -1.889 -32.256 1.00 55.12 183 GLY A O 1
ATOM 1412 N N . TYR A 1 184 ? 7.338 0.281 -32.850 1.00 51.16 184 TYR A N 1
ATOM 1413 C CA . TYR A 1 184 ? 8.508 0.560 -32.015 1.00 51.16 184 TYR A CA 1
ATOM 1414 C C . TYR A 1 184 ? 8.100 0.319 -30.560 1.00 51.16 184 TYR A C 1
ATOM 1416 O O . TYR A 1 184 ? 7.195 1.004 -30.066 1.00 51.16 184 TYR A O 1
ATOM 1424 N N . PRO A 1 185 ? 8.686 -0.668 -29.870 1.00 51.75 185 PRO A N 1
ATOM 1425 C CA . PRO A 1 185 ? 8.271 -0.948 -28.515 1.00 51.75 185 PRO A CA 1
ATOM 1426 C C . PRO A 1 185 ? 8.704 0.239 -27.654 1.00 51.75 185 PRO A C 1
ATOM 1428 O O . PRO A 1 185 ? 9.847 0.680 -27.742 1.00 51.75 185 PRO A O 1
ATOM 1431 N N . ARG A 1 186 ? 7.826 0.731 -26.770 1.00 48.62 186 ARG A N 1
ATOM 1432 C CA . ARG A 1 186 ? 8.246 1.661 -25.702 1.00 48.62 186 ARG A CA 1
ATOM 1433 C C . ARG A 1 186 ? 9.343 1.024 -24.819 1.00 48.62 186 ARG A C 1
ATOM 1435 O O . ARG A 1 186 ? 10.076 1.745 -24.163 1.00 48.62 186 ARG A O 1
ATOM 1442 N N . TRP A 1 187 ? 9.450 -0.313 -24.854 1.00 54.78 187 TRP A N 1
ATOM 1443 C CA . TRP A 1 187 ? 10.428 -1.155 -24.157 1.00 54.78 187 TRP A CA 1
ATOM 1444 C C . TRP A 1 187 ? 10.836 -2.346 -25.049 1.00 54.78 187 TRP A C 1
ATOM 1446 O O . TRP A 1 187 ? 10.216 -3.409 -24.973 1.00 54.78 187 TRP A O 1
ATOM 1456 N N . PRO A 1 188 ? 11.799 -2.185 -25.972 1.00 51.09 188 PRO A N 1
ATOM 1457 C CA . PRO A 1 188 ? 12.110 -3.215 -26.972 1.00 51.09 188 PRO A CA 1
ATOM 1458 C C . PRO A 1 188 ? 12.709 -4.493 -26.394 1.00 51.09 188 PRO A C 1
ATOM 1460 O O . PRO A 1 188 ? 12.579 -5.545 -27.011 1.00 51.09 188 PRO A O 1
ATOM 1463 N N . THR A 1 189 ? 13.257 -4.432 -25.183 1.00 54.28 189 THR A N 1
ATOM 1464 C CA . THR A 1 189 ? 13.793 -5.583 -24.447 1.00 54.28 189 THR A CA 1
ATOM 1465 C C . THR A 1 189 ? 12.804 -6.166 -23.429 1.00 54.28 189 THR A C 1
ATOM 1467 O O . THR A 1 189 ? 13.198 -6.917 -22.543 1.00 54.28 189 THR A O 1
ATOM 1470 N N . GLY A 1 190 ? 11.510 -5.835 -23.527 1.00 58.56 190 GLY A N 1
ATOM 1471 C CA . GLY A 1 190 ? 10.559 -6.124 -22.452 1.00 58.56 190 GLY A CA 1
ATOM 1472 C C . GLY A 1 190 ? 10.790 -5.213 -21.241 1.00 58.56 190 GLY A C 1
ATOM 1473 O O . GLY A 1 190 ? 11.718 -4.402 -21.208 1.00 58.56 190 GLY A O 1
ATOM 1474 N N . ARG A 1 191 ? 9.903 -5.275 -20.248 1.00 66.50 191 ARG A N 1
ATOM 1475 C CA . ARG A 1 191 ? 10.075 -4.531 -18.997 1.00 66.50 191 ARG A CA 1
ATOM 1476 C C . ARG A 1 191 ? 10.897 -5.372 -18.020 1.00 66.50 191 ARG A C 1
ATOM 1478 O O . ARG A 1 191 ? 10.554 -6.524 -17.773 1.00 66.50 191 ARG A O 1
ATOM 1485 N N . GLY A 1 192 ? 11.957 -4.798 -17.453 1.00 71.25 192 GLY A N 1
ATOM 1486 C CA . GLY A 1 192 ? 12.734 -5.457 -16.402 1.00 71.25 192 GLY A CA 1
ATOM 1487 C C . GLY A 1 192 ? 11.894 -5.736 -15.153 1.00 71.25 192 GLY A C 1
ATOM 1488 O O . GLY A 1 192 ? 10.878 -5.075 -14.916 1.00 71.25 192 GLY A O 1
ATOM 1489 N N . ALA A 1 193 ? 12.327 -6.710 -14.351 1.00 80.06 193 ALA A N 1
ATOM 1490 C CA . ALA A 1 193 ? 11.705 -7.007 -13.068 1.00 80.06 193 ALA A CA 1
ATOM 1491 C C . ALA A 1 193 ? 11.614 -5.751 -12.185 1.00 80.06 193 ALA A C 1
ATOM 1493 O O . ALA A 1 193 ? 12.424 -4.832 -12.293 1.00 80.06 193 ALA A O 1
ATOM 1494 N N . ALA A 1 194 ? 10.646 -5.715 -11.276 1.00 82.00 194 ALA A N 1
ATOM 1495 C CA . ALA A 1 194 ? 10.504 -4.645 -10.299 1.00 82.00 194 ALA A CA 1
ATOM 1496 C C . ALA A 1 194 ? 9.859 -5.158 -9.012 1.00 82.00 194 ALA A C 1
ATOM 1498 O O . ALA A 1 194 ? 9.034 -6.062 -9.019 1.00 82.00 194 ALA A O 1
ATOM 1499 N N . THR A 1 195 ? 10.191 -4.549 -7.884 1.00 87.44 195 THR A N 1
ATOM 1500 C CA . THR A 1 195 ? 9.520 -4.763 -6.604 1.00 87.44 195 THR A CA 1
ATOM 1501 C C . THR A 1 195 ? 8.753 -3.505 -6.237 1.00 87.44 195 THR A C 1
ATOM 1503 O O . THR A 1 195 ? 9.337 -2.429 -6.101 1.00 87.44 195 THR A O 1
ATOM 1506 N N . LEU A 1 196 ? 7.447 -3.644 -6.034 1.00 89.44 196 LEU A N 1
ATOM 1507 C CA . LEU A 1 196 ? 6.611 -2.594 -5.471 1.00 89.44 196 LEU A CA 1
ATOM 1508 C C . LEU A 1 196 ? 6.544 -2.778 -3.957 1.00 89.44 196 LEU A C 1
ATOM 1510 O O . LEU A 1 196 ? 6.156 -3.831 -3.440 1.00 89.44 196 LEU A O 1
ATOM 1514 N N . LYS A 1 197 ? 6.958 -1.734 -3.250 1.00 93.62 197 LYS A N 1
ATOM 1515 C CA . LYS A 1 197 ? 7.086 -1.699 -1.800 1.00 93.62 197 LYS A CA 1
ATOM 1516 C C . LYS A 1 197 ? 6.105 -0.695 -1.207 1.00 93.62 197 LYS A C 1
ATOM 1518 O O . LYS A 1 197 ? 5.838 0.340 -1.812 1.00 93.62 197 LYS A O 1
ATOM 1523 N N . LEU A 1 198 ? 5.598 -0.984 -0.012 1.00 95.50 198 LEU A N 1
ATOM 1524 C CA . LEU A 1 198 ? 4.916 0.012 0.814 1.00 95.50 198 LEU A CA 1
ATOM 1525 C C . LEU A 1 198 ? 5.964 0.865 1.525 1.00 95.50 198 LEU A C 1
ATOM 1527 O O . LEU A 1 198 ? 6.921 0.309 2.065 1.00 95.50 198 LEU A O 1
ATOM 1531 N N . SER A 1 199 ? 5.755 2.177 1.563 1.00 94.00 199 SER A N 1
ATOM 1532 C CA . SER A 1 199 ? 6.502 3.095 2.423 1.00 94.00 199 SER A CA 1
ATOM 1533 C C . SER A 1 199 ? 5.739 3.255 3.725 1.00 94.00 199 SER A C 1
ATOM 1535 O O . SER A 1 199 ? 4.564 3.628 3.722 1.00 94.00 199 SER A O 1
ATOM 1537 N N . LEU A 1 200 ? 6.400 2.946 4.832 1.00 95.44 200 LEU A N 1
ATOM 1538 C CA . LEU A 1 200 ? 5.798 2.833 6.149 1.00 95.44 200 LEU A CA 1
ATOM 1539 C C . LEU A 1 200 ? 6.525 3.738 7.142 1.00 95.44 200 LEU A C 1
ATOM 1541 O O . LEU A 1 200 ? 7.751 3.793 7.147 1.00 95.44 200 LEU A O 1
ATOM 1545 N N . GLN A 1 201 ? 5.784 4.399 8.021 1.00 94.62 201 GLN A N 1
ATOM 1546 C CA . GLN A 1 201 ? 6.330 5.136 9.154 1.00 94.62 201 GLN A CA 1
ATOM 1547 C C . GLN A 1 201 ? 5.962 4.426 10.451 1.00 94.62 201 GLN A C 1
ATOM 1549 O O . GLN A 1 201 ? 4.795 4.099 10.678 1.00 94.62 201 GLN A O 1
ATOM 1554 N N . ARG A 1 202 ? 6.953 4.173 11.308 1.00 95.69 202 ARG A N 1
ATOM 1555 C CA . ARG A 1 202 ? 6.716 3.527 12.603 1.00 95.69 202 ARG A CA 1
ATOM 1556 C C . ARG A 1 202 ? 5.925 4.442 13.531 1.00 95.69 202 ARG A C 1
ATOM 1558 O O . ARG A 1 202 ? 6.210 5.633 13.633 1.00 95.69 202 ARG A O 1
ATOM 1565 N N . VAL A 1 203 ? 4.975 3.860 14.248 1.00 93.50 203 VAL A N 1
ATOM 1566 C CA . VAL A 1 203 ? 4.202 4.558 15.273 1.00 93.50 203 VAL A CA 1
ATOM 1567 C C . VAL A 1 203 ? 5.033 4.662 16.546 1.00 93.50 203 VAL A C 1
ATOM 1569 O O . VAL A 1 203 ? 5.638 3.690 17.001 1.00 93.50 203 VAL A O 1
ATOM 1572 N N . GLU A 1 204 ? 5.069 5.856 17.130 1.00 90.56 204 GLU A N 1
ATOM 1573 C CA . GLU A 1 204 ? 5.804 6.105 18.365 1.00 90.56 204 GLU A CA 1
ATOM 1574 C C . GLU A 1 204 ? 5.349 5.151 19.482 1.00 90.56 204 GLU A C 1
ATOM 1576 O O . GLU A 1 204 ? 4.160 4.866 19.635 1.00 90.56 204 GLU A O 1
ATOM 1581 N N . ASN A 1 205 ? 6.307 4.626 20.250 1.00 91.62 205 ASN A N 1
ATOM 1582 C CA . ASN A 1 205 ? 6.077 3.676 21.346 1.00 91.62 205 ASN A CA 1
ATOM 1583 C C . ASN A 1 205 ? 5.386 2.351 20.949 1.00 91.62 205 ASN A C 1
ATOM 1585 O O . ASN A 1 205 ? 4.972 1.594 21.826 1.00 91.62 205 ASN A O 1
ATOM 1589 N N . ARG A 1 206 ? 5.285 2.029 19.650 1.00 94.00 206 ARG A N 1
ATOM 1590 C CA . ARG A 1 206 ? 4.712 0.771 19.140 1.00 94.00 206 ARG A CA 1
ATOM 1591 C C . ARG A 1 206 ? 5.645 0.151 18.085 1.00 94.00 206 ARG A C 1
ATOM 1593 O O . ARG A 1 206 ? 5.513 0.462 16.903 1.00 94.00 206 ARG A O 1
ATOM 1600 N N . PRO A 1 207 ? 6.599 -0.713 18.486 1.00 90.88 207 PRO A N 1
ATOM 1601 C CA . PRO A 1 207 ? 7.738 -1.103 17.646 1.00 90.88 207 PRO A CA 1
ATOM 1602 C C . PRO A 1 207 ? 7.349 -1.803 16.338 1.00 90.88 207 PRO A C 1
ATOM 1604 O O . PRO A 1 207 ? 7.994 -1.558 15.321 1.00 90.88 207 PRO A O 1
ATOM 1607 N N . ASP A 1 208 ? 6.274 -2.594 16.356 1.00 95.38 208 ASP A N 1
ATOM 1608 C CA . ASP A 1 208 ? 5.798 -3.373 15.205 1.00 95.38 208 ASP A CA 1
ATOM 1609 C C . ASP A 1 208 ? 4.532 -2.779 14.565 1.00 95.38 208 ASP A C 1
ATOM 1611 O O . ASP A 1 208 ? 3.832 -3.456 13.813 1.00 95.38 208 ASP A O 1
ATOM 1615 N N . THR A 1 209 ? 4.186 -1.529 14.892 1.00 96.69 209 THR A N 1
ATOM 1616 C CA . THR A 1 209 ? 3.017 -0.843 14.327 1.00 96.69 209 THR A CA 1
ATOM 1617 C C . THR A 1 209 ? 3.442 0.283 13.394 1.00 96.69 209 THR A C 1
ATOM 1619 O O . THR A 1 209 ? 4.281 1.114 13.744 1.00 96.69 209 THR A O 1
ATOM 1622 N N . PHE A 1 210 ? 2.819 0.343 12.220 1.00 96.25 210 PHE A N 1
ATOM 1623 C CA . PHE A 1 210 ? 3.184 1.269 11.160 1.00 96.25 210 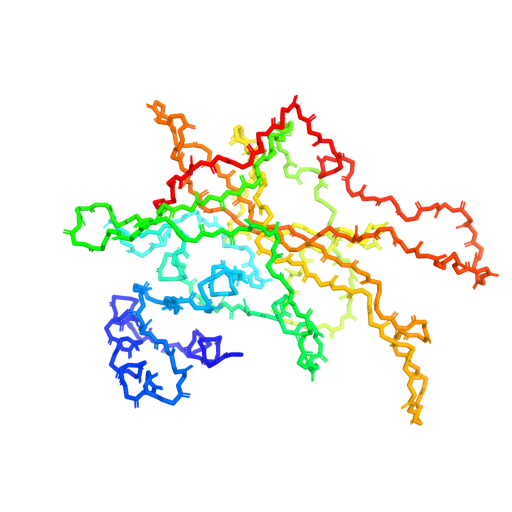PHE A CA 1
ATOM 1624 C C . PHE A 1 210 ? 1.971 1.944 10.529 1.00 96.25 210 PHE A C 1
ATOM 1626 O O . PHE A 1 210 ? 0.884 1.370 10.444 1.00 96.25 210 PHE A O 1
ATOM 1633 N N . ARG A 1 211 ? 2.201 3.158 10.030 1.00 93.81 211 ARG A N 1
ATOM 1634 C CA . ARG A 1 211 ? 1.301 3.869 9.125 1.00 93.81 211 ARG A CA 1
ATOM 1635 C C . ARG A 1 211 ? 1.857 3.818 7.712 1.00 93.81 211 ARG A C 1
ATOM 1637 O O . ARG A 1 211 ? 3.057 4.006 7.523 1.00 93.81 211 ARG A O 1
ATOM 1644 N N . LYS A 1 212 ? 1.004 3.579 6.722 1.00 93.69 212 LYS A N 1
ATOM 1645 C CA . LYS A 1 212 ? 1.367 3.763 5.319 1.00 93.69 212 LYS A CA 1
ATOM 1646 C C . LYS A 1 212 ? 1.512 5.261 5.052 1.00 93.69 212 LYS A C 1
ATOM 1648 O O . LYS A 1 212 ? 0.691 6.051 5.502 1.00 93.69 212 LYS A O 1
ATOM 1653 N N . ILE A 1 213 ? 2.595 5.631 4.377 1.00 90.88 213 ILE A N 1
ATOM 1654 C CA . ILE A 1 213 ? 2.889 7.016 3.978 1.00 90.88 213 ILE A CA 1
ATOM 1655 C C . ILE A 1 213 ? 3.127 7.147 2.468 1.00 90.88 213 ILE A C 1
ATOM 1657 O O . ILE A 1 213 ? 3.329 8.249 1.960 1.00 90.88 213 ILE A O 1
ATOM 1661 N N . GLY A 1 214 ? 3.136 6.026 1.742 1.00 89.94 214 GLY A N 1
ATOM 1662 C CA . GLY A 1 214 ? 3.399 6.012 0.312 1.00 89.94 214 GLY A CA 1
ATOM 1663 C C . GLY A 1 214 ? 3.755 4.642 -0.245 1.00 89.94 214 GLY A C 1
ATOM 1664 O O . GLY A 1 214 ? 3.546 3.604 0.391 1.00 89.94 214 GLY A O 1
ATOM 1665 N N . LEU A 1 215 ? 4.324 4.658 -1.446 1.00 90.69 215 LEU A N 1
ATOM 1666 C CA . LEU A 1 215 ? 4.857 3.495 -2.149 1.00 90.69 215 LEU A CA 1
ATOM 1667 C C . LEU A 1 215 ? 6.261 3.779 -2.676 1.00 90.69 215 LEU A C 1
ATOM 1669 O O . LEU A 1 215 ? 6.596 4.920 -2.985 1.00 90.69 215 LEU A O 1
ATOM 1673 N N . CYS A 1 216 ? 7.037 2.719 -2.872 1.00 87.31 216 CYS A N 1
ATOM 1674 C CA . CYS A 1 216 ? 8.288 2.765 -3.615 1.00 87.31 216 CYS A CA 1
ATOM 1675 C C . CYS A 1 216 ? 8.288 1.711 -4.719 1.00 87.31 216 CYS A C 1
ATOM 1677 O O . CYS A 1 216 ? 7.862 0.579 -4.499 1.00 87.31 216 CYS A O 1
ATOM 1679 N N . VAL A 1 217 ? 8.833 2.047 -5.881 1.00 84.75 217 VAL A N 1
ATOM 1680 C CA . VAL A 1 217 ? 9.143 1.088 -6.945 1.00 84.75 217 VAL A CA 1
ATOM 1681 C C . VAL A 1 217 ? 10.653 0.933 -6.999 1.00 84.75 217 VAL A C 1
ATOM 1683 O O . VAL A 1 217 ? 11.361 1.929 -7.116 1.00 84.75 217 VAL A O 1
ATOM 1686 N N . VAL A 1 218 ? 11.134 -0.305 -6.898 1.00 83.50 218 VAL A N 1
ATOM 1687 C CA . VAL A 1 218 ? 12.553 -0.655 -7.024 1.00 83.50 218 VAL A CA 1
ATOM 1688 C C . VAL A 1 218 ? 12.710 -1.596 -8.216 1.00 83.50 218 VAL A C 1
ATOM 1690 O O . VAL A 1 218 ? 12.179 -2.703 -8.155 1.00 83.50 218 VAL A O 1
ATOM 1693 N N . PRO A 1 219 ? 13.410 -1.210 -9.287 1.00 76.31 219 PRO A N 1
ATOM 1694 C CA . PRO A 1 219 ? 13.771 -2.114 -10.374 1.00 76.31 219 PRO A CA 1
ATOM 1695 C C . PRO A 1 219 ? 14.592 -3.288 -9.845 1.00 76.31 219 PRO A C 1
ATOM 1697 O O . PRO A 1 219 ? 15.422 -3.126 -8.953 1.00 76.31 219 PRO A O 1
ATOM 1700 N N . GLY A 1 220 ? 14.361 -4.468 -10.400 1.00 71.62 220 GLY A N 1
ATOM 1701 C CA . GLY A 1 220 ? 15.285 -5.583 -10.286 1.00 71.62 220 GLY A CA 1
ATOM 1702 C C . GLY A 1 220 ? 16.515 -5.350 -11.159 1.00 71.62 220 GLY A C 1
ATOM 1703 O O . GLY A 1 220 ? 16.537 -4.458 -12.009 1.00 71.62 220 GLY A O 1
ATOM 1704 N N . GLU A 1 221 ? 17.539 -6.171 -10.955 1.00 61.38 221 GLU A N 1
ATOM 1705 C CA . GLU A 1 221 ? 18.698 -6.191 -11.843 1.00 61.38 221 GLU A CA 1
ATOM 1706 C C . GLU A 1 221 ? 18.231 -6.514 -13.272 1.00 61.38 221 GLU A C 1
ATOM 1708 O O . GLU A 1 221 ? 17.622 -7.556 -13.524 1.00 61.38 221 GLU A O 1
ATOM 1713 N N . SER A 1 222 ? 18.469 -5.587 -14.205 1.00 52.22 222 SER A N 1
ATOM 1714 C CA . SER A 1 222 ? 18.303 -5.855 -15.633 1.00 52.22 222 SER A CA 1
ATOM 1715 C C . SER A 1 222 ? 19.364 -6.868 -16.055 1.00 52.22 222 SER A C 1
ATOM 1717 O O . SER A 1 222 ? 20.550 -6.635 -15.821 1.00 52.22 222 SER A O 1
ATOM 1719 N N . SER A 1 223 ? 18.967 -7.970 -16.696 1.00 42.19 223 SER A N 1
ATOM 1720 C CA . SER A 1 223 ? 19.931 -8.878 -17.326 1.00 42.19 223 SER A CA 1
ATOM 1721 C C . SER A 1 223 ? 20.613 -8.250 -18.545 1.00 42.19 223 SER A C 1
ATOM 1723 O O . SER A 1 223 ? 21.712 -8.672 -18.892 1.00 42.19 223 SER A O 1
ATOM 1725 N N . ASP A 1 224 ? 20.002 -7.228 -19.155 1.00 43.38 224 ASP A N 1
ATOM 1726 C CA . ASP A 1 224 ? 20.495 -6.616 -20.386 1.00 43.38 224 ASP A CA 1
ATOM 1727 C C . ASP A 1 224 ? 20.932 -5.170 -20.145 1.00 43.38 224 ASP A C 1
ATOM 1729 O O . ASP A 1 224 ? 20.137 -4.284 -19.805 1.00 43.38 224 ASP A O 1
ATOM 1733 N N . LYS A 1 225 ? 22.233 -4.939 -20.333 1.00 42.44 225 LYS A N 1
ATOM 1734 C CA . LYS A 1 225 ? 22.800 -3.607 -20.526 1.00 42.44 225 LYS A CA 1
ATOM 1735 C C . LYS A 1 225 ? 22.416 -3.151 -21.928 1.00 42.44 225 LYS A C 1
ATOM 1737 O O . LYS A 1 225 ? 22.708 -3.830 -22.908 1.00 42.44 225 LYS A O 1
ATOM 1742 N N . TRP A 1 226 ? 21.756 -2.009 -22.029 1.00 40.62 226 TRP A N 1
ATOM 1743 C CA . TRP A 1 226 ? 21.562 -1.341 -23.308 1.00 40.62 226 TRP A CA 1
ATOM 1744 C C . TRP A 1 226 ? 22.923 -0.858 -23.835 1.00 40.62 226 TRP A C 1
ATOM 1746 O O . TRP A 1 226 ? 23.438 0.135 -23.343 1.00 40.62 226 TRP A O 1
ATOM 1756 N N . GLU A 1 227 ? 23.509 -1.523 -24.835 1.00 38.22 227 GLU A N 1
ATOM 1757 C CA . GLU A 1 227 ? 24.793 -1.122 -25.459 1.00 38.22 227 GLU A CA 1
ATOM 1758 C C . GLU A 1 227 ? 24.643 0.020 -26.496 1.00 38.22 227 GLU A C 1
ATOM 1760 O O . GLU A 1 227 ? 25.366 0.086 -27.488 1.00 38.22 227 GLU A O 1
ATOM 1765 N N . GLY A 1 228 ? 23.664 0.913 -26.328 1.00 39.09 228 GLY A N 1
ATOM 1766 C CA . GLY A 1 228 ? 23.209 1.798 -27.406 1.00 39.09 228 GLY A CA 1
ATOM 1767 C C . GLY A 1 228 ? 22.835 3.213 -26.984 1.00 39.09 228 GLY A C 1
ATOM 1768 O O . GLY A 1 228 ? 21.821 3.723 -27.450 1.00 39.09 228 GLY A O 1
ATOM 1769 N N . GLY A 1 229 ? 23.615 3.849 -26.115 1.00 38.16 229 GLY A N 1
ATOM 1770 C CA . GLY A 1 229 ? 23.461 5.261 -25.762 1.00 38.16 229 GLY A CA 1
ATOM 1771 C C . GLY A 1 229 ? 24.714 5.754 -25.054 1.00 38.16 229 GLY A C 1
ATOM 1772 O O . GLY A 1 229 ? 25.257 5.034 -24.227 1.00 38.16 229 GLY A O 1
ATOM 1773 N N . ALA A 1 230 ? 25.215 6.929 -25.437 1.00 41.53 230 ALA A N 1
ATOM 1774 C CA . ALA A 1 230 ? 26.365 7.543 -24.785 1.00 41.53 230 ALA A CA 1
ATOM 1775 C C . ALA A 1 230 ? 26.087 7.735 -23.283 1.00 41.53 230 ALA A C 1
ATOM 1777 O O . ALA A 1 230 ? 24.980 8.122 -22.918 1.00 41.53 230 ALA A O 1
ATOM 1778 N N . ASP A 1 231 ? 27.123 7.474 -22.486 1.00 39.09 231 ASP A N 1
ATOM 1779 C CA . ASP A 1 231 ? 27.203 7.491 -21.020 1.00 39.09 231 ASP A CA 1
ATOM 1780 C C . ASP A 1 231 ? 26.760 6.184 -20.330 1.00 39.09 231 ASP A C 1
ATOM 1782 O O . ASP A 1 231 ? 25.651 6.018 -19.829 1.00 39.09 231 ASP A O 1
ATOM 1786 N N . ASP A 1 232 ? 27.719 5.248 -20.290 1.00 41.22 232 ASP A N 1
ATOM 1787 C CA . ASP A 1 232 ? 27.748 3.993 -19.528 1.00 41.22 232 ASP A CA 1
ATOM 1788 C C . ASP A 1 232 ? 27.760 4.218 -17.997 1.00 41.22 232 ASP A C 1
ATOM 1790 O O . ASP A 1 232 ? 28.638 3.714 -17.289 1.00 41.22 232 ASP A O 1
ATOM 1794 N N . GLU A 1 233 ? 26.796 4.951 -17.441 1.00 43.28 233 GLU A N 1
ATOM 1795 C CA . GLU A 1 233 ? 26.518 4.852 -16.007 1.00 43.28 233 GLU A CA 1
ATOM 1796 C C . GLU A 1 233 ? 25.403 3.822 -15.778 1.00 43.28 233 GLU A C 1
ATOM 1798 O O . GLU A 1 233 ? 24.318 3.931 -16.356 1.00 43.28 233 GLU A O 1
ATOM 1803 N N . PRO A 1 234 ? 25.632 2.769 -14.965 1.00 42.22 234 PRO A N 1
ATOM 1804 C CA . PRO A 1 234 ? 24.559 1.854 -14.612 1.00 42.22 234 PRO A CA 1
ATOM 1805 C C . PRO A 1 234 ? 23.456 2.671 -13.944 1.00 42.22 234 PRO A C 1
ATOM 1807 O O . PRO A 1 234 ? 23.730 3.339 -12.952 1.00 42.22 234 PRO A O 1
ATOM 1810 N N . MET A 1 235 ? 22.225 2.613 -14.465 1.00 43.69 235 MET A N 1
ATOM 1811 C CA . MET A 1 235 ? 21.081 3.279 -13.839 1.00 43.69 235 MET A CA 1
ATOM 1812 C C . MET A 1 235 ? 21.013 2.899 -12.359 1.00 43.69 235 MET A C 1
ATOM 1814 O O . MET A 1 235 ? 20.660 1.769 -12.008 1.00 43.69 235 MET A O 1
ATOM 1818 N N . MET A 1 236 ? 21.394 3.833 -11.490 1.00 44.50 236 MET A N 1
ATOM 1819 C CA . MET A 1 236 ? 21.494 3.567 -10.066 1.00 44.50 236 MET A CA 1
ATOM 1820 C C . MET A 1 236 ? 20.117 3.749 -9.425 1.00 44.50 236 MET A C 1
ATOM 1822 O O . MET A 1 236 ? 19.392 4.682 -9.767 1.00 44.50 236 MET A O 1
ATOM 1826 N N . PRO A 1 237 ? 19.693 2.868 -8.505 1.00 51.31 237 PRO A N 1
ATOM 1827 C CA . PRO A 1 237 ? 18.537 3.156 -7.665 1.00 51.31 237 PRO A CA 1
ATOM 1828 C C . PRO A 1 237 ? 18.784 4.444 -6.872 1.00 51.31 237 PRO A C 1
ATOM 1830 O O . PRO A 1 237 ? 19.928 4.750 -6.540 1.00 51.31 237 PRO A O 1
ATOM 1833 N N . LEU A 1 238 ? 17.718 5.164 -6.504 1.00 64.25 238 LEU A N 1
ATOM 1834 C CA . LEU A 1 238 ? 17.823 6.273 -5.554 1.00 64.25 238 LEU A CA 1
ATOM 1835 C C . LEU A 1 238 ? 18.657 5.807 -4.350 1.00 64.25 238 LEU A C 1
ATOM 1837 O O . LEU A 1 238 ? 18.254 4.867 -3.660 1.00 64.25 238 LEU A O 1
ATOM 1841 N N . ASN A 1 239 ? 19.803 6.452 -4.105 1.00 71.56 239 ASN A N 1
ATOM 1842 C CA . ASN A 1 239 ? 20.787 6.017 -3.102 1.00 71.56 239 ASN A CA 1
ATOM 1843 C C . ASN A 1 239 ? 20.147 5.736 -1.734 1.00 71.56 239 ASN A C 1
ATOM 1845 O O . ASN A 1 239 ? 20.468 4.753 -1.064 1.00 71.56 239 ASN A O 1
ATOM 1849 N N . TRP A 1 240 ? 19.172 6.561 -1.349 1.00 81.25 240 TRP A N 1
ATOM 1850 C CA . TRP A 1 240 ? 18.398 6.372 -0.126 1.00 81.25 240 TRP A CA 1
ATOM 1851 C C . TRP A 1 240 ? 17.577 5.070 -0.126 1.00 81.25 240 TRP A C 1
ATOM 1853 O O . TRP A 1 240 ? 17.582 4.329 0.855 1.00 81.25 240 TRP A O 1
ATOM 1863 N N . LEU A 1 241 ? 16.906 4.742 -1.234 1.00 81.06 241 LEU A N 1
ATOM 1864 C CA . LEU A 1 241 ? 16.075 3.541 -1.354 1.00 81.06 241 LEU A CA 1
ATOM 1865 C C . LEU A 1 241 ? 16.907 2.258 -1.490 1.00 81.06 241 LEU A C 1
ATOM 1867 O O . LEU A 1 241 ? 16.436 1.185 -1.106 1.00 81.06 241 LEU A O 1
ATOM 1871 N N . ALA A 1 242 ? 18.135 2.365 -1.995 1.00 80.00 242 ALA A N 1
ATOM 1872 C CA . ALA A 1 242 ? 19.103 1.272 -2.061 1.00 80.00 242 ALA A CA 1
ATOM 1873 C C . ALA A 1 242 ? 19.740 0.950 -0.699 1.00 80.00 242 ALA A C 1
ATOM 1875 O O . ALA A 1 242 ? 20.173 -0.177 -0.462 1.00 80.00 242 ALA A O 1
ATOM 1876 N N . THR A 1 243 ? 19.775 1.930 0.204 1.00 85.25 243 THR A N 1
ATOM 1877 C CA . THR A 1 243 ? 20.396 1.798 1.523 1.00 85.25 243 THR A CA 1
ATOM 1878 C C . THR A 1 243 ? 19.388 1.264 2.540 1.00 85.25 243 THR A C 1
ATOM 1880 O O . THR A 1 243 ? 18.257 1.747 2.627 1.00 85.25 243 THR A O 1
ATOM 1883 N N . ASP A 1 244 ? 19.797 0.267 3.325 1.00 92.31 244 ASP A N 1
ATOM 1884 C CA . ASP A 1 244 ? 19.054 -0.224 4.488 1.00 92.31 244 ASP A CA 1
ATOM 1885 C C . ASP A 1 244 ? 19.942 -0.072 5.724 1.00 92.31 244 ASP A C 1
ATOM 1887 O O . ASP A 1 244 ? 21.053 -0.599 5.743 1.00 92.31 244 ASP A O 1
ATOM 1891 N N . GLU A 1 245 ? 19.457 0.609 6.762 1.00 93.50 245 GLU A N 1
ATOM 1892 C CA . GLU A 1 245 ? 20.152 0.640 8.055 1.00 93.50 245 GLU A CA 1
ATOM 1893 C C . GLU A 1 245 ? 19.974 -0.694 8.788 1.00 93.50 245 GLU A C 1
ATOM 1895 O O . GLU A 1 245 ? 20.903 -1.211 9.404 1.00 93.50 245 GLU A O 1
ATOM 1900 N N . GLU A 1 246 ? 18.779 -1.283 8.683 1.00 95.31 246 GLU A N 1
ATOM 1901 C CA . GLU A 1 246 ? 18.426 -2.556 9.311 1.00 95.31 246 GLU A CA 1
ATOM 1902 C C . GLU A 1 246 ? 17.500 -3.366 8.401 1.00 95.31 246 GLU A C 1
ATOM 1904 O O . GLU A 1 246 ? 16.690 -2.818 7.646 1.00 95.31 246 GLU A O 1
ATOM 1909 N N . ARG A 1 247 ? 17.591 -4.695 8.504 1.00 95.88 247 ARG A N 1
ATOM 1910 C CA . ARG A 1 247 ? 16.784 -5.640 7.728 1.00 95.88 247 ARG A CA 1
ATOM 1911 C C . ARG A 1 247 ? 16.077 -6.610 8.655 1.00 95.88 247 ARG A C 1
ATOM 1913 O O . ARG A 1 247 ? 16.716 -7.288 9.457 1.00 95.88 247 ARG A O 1
ATOM 1920 N N . TYR A 1 248 ? 14.770 -6.716 8.491 1.00 95.19 248 TYR A N 1
ATOM 1921 C CA . TYR A 1 248 ? 13.919 -7.608 9.253 1.00 95.19 248 TYR A CA 1
ATOM 1922 C C . TYR A 1 248 ? 13.201 -8.536 8.280 1.00 95.19 248 TYR A C 1
ATOM 1924 O O . TYR A 1 248 ? 12.455 -8.088 7.412 1.00 95.19 248 TYR A O 1
ATOM 1932 N N . LEU A 1 249 ? 13.477 -9.832 8.387 1.00 94.38 249 LEU A N 1
ATOM 1933 C CA . LEU A 1 249 ? 13.003 -10.828 7.432 1.00 94.38 249 LEU A CA 1
ATOM 1934 C C . LEU A 1 249 ? 11.946 -11.716 8.076 1.00 94.38 249 LEU A C 1
ATOM 1936 O O . LEU A 1 249 ? 12.124 -12.135 9.220 1.00 94.38 249 LEU A O 1
ATOM 1940 N N . ASP A 1 250 ? 10.893 -12.008 7.315 1.00 93.75 250 ASP A N 1
ATOM 1941 C CA . ASP A 1 250 ? 9.822 -12.940 7.681 1.00 93.75 250 ASP A CA 1
ATOM 1942 C C . ASP A 1 250 ? 9.219 -12.696 9.083 1.00 93.75 250 ASP A C 1
ATOM 1944 O O . ASP A 1 250 ? 9.085 -13.612 9.896 1.00 93.75 250 ASP A O 1
ATOM 1948 N N . ARG A 1 251 ? 8.867 -11.439 9.384 1.00 95.00 251 ARG A N 1
ATOM 1949 C CA . ARG A 1 251 ? 8.247 -11.040 10.662 1.00 95.00 251 ARG A CA 1
ATOM 1950 C C . ARG A 1 251 ? 6.862 -10.442 10.472 1.00 95.00 251 ARG A C 1
ATOM 1952 O O . ARG A 1 251 ? 6.528 -9.976 9.384 1.00 95.00 251 ARG A O 1
ATOM 1959 N N . ASP A 1 252 ? 6.106 -10.441 11.563 1.00 96.69 252 ASP A N 1
ATOM 1960 C CA . ASP A 1 252 ? 4.749 -9.916 11.637 1.00 96.69 252 ASP A CA 1
ATOM 1961 C C . ASP A 1 252 ? 4.764 -8.430 12.008 1.00 96.69 252 ASP A C 1
ATOM 1963 O O . ASP A 1 252 ? 5.486 -8.001 12.908 1.00 96.69 252 ASP A O 1
ATOM 1967 N N . TYR A 1 253 ? 3.919 -7.656 11.339 1.00 96.94 253 TYR A N 1
ATOM 1968 C CA . TYR A 1 253 ? 3.775 -6.218 11.517 1.00 96.94 253 TYR A CA 1
ATOM 1969 C C . TYR A 1 253 ? 2.311 -5.826 11.458 1.00 96.94 253 TYR A C 1
ATOM 1971 O O . TYR A 1 253 ? 1.516 -6.449 10.760 1.00 96.94 253 TYR A O 1
ATOM 1979 N N . THR A 1 254 ? 1.959 -4.754 12.156 1.00 97.12 254 THR A N 1
ATOM 1980 C CA . THR A 1 254 ? 0.597 -4.227 12.186 1.00 97.12 254 THR A CA 1
ATOM 1981 C C . THR A 1 254 ? 0.529 -2.908 11.434 1.00 97.12 254 THR A C 1
ATOM 1983 O O . THR A 1 254 ? 1.234 -1.958 11.767 1.00 97.12 254 THR A O 1
ATOM 1986 N N . LEU A 1 255 ? -0.347 -2.836 10.438 1.00 95.44 255 LEU A N 1
ATOM 1987 C CA . LEU A 1 255 ? -0.735 -1.594 9.785 1.00 95.44 255 LEU A CA 1
ATOM 1988 C C . LEU A 1 255 ? -1.988 -1.036 10.460 1.00 95.44 255 LEU A C 1
ATOM 1990 O O . LEU A 1 255 ? -2.950 -1.778 10.663 1.00 95.44 255 LEU A O 1
ATOM 1994 N N . ILE A 1 256 ? -1.974 0.261 10.767 1.00 92.69 256 ILE A N 1
ATOM 1995 C CA . ILE A 1 256 ? -3.101 1.038 11.325 1.00 92.69 256 ILE A CA 1
ATOM 1996 C C . ILE A 1 256 ? -3.418 2.262 10.471 1.00 92.69 256 ILE A C 1
ATOM 1998 O O . ILE A 1 256 ? -2.783 2.438 9.412 1.00 92.69 256 ILE A O 1
#

Radius of gyration: 18.54 Å; chains: 1; bounding box: 51×33×56 Å

Foldseek 3Di:
DVLLVLQQDPDVALVCSQVVLQVVCVVCCVVVVFHDDLAFTDDPCLLLRLAKFDLEAAADQAADDDQRFLSHCSRHRGGIDSCVSCVPPDDFPKDFQPKDWDDWDDPDSHTKTKMWWKKFWFDKFAPVLFDFDPPPDDPPGRASDPPQAPKGWGFNHDDRIAHRKMKTFRIKGAFDCADDDPDDDPCRRGHAIKTKIFIWHDDPPHRQETHTGTIMIGGDDDPDDPPDDPDPDDRDHSPRVVDGPDMDGGDMGMGD

pLDDT: mean 74.89, std 18.16, range [36.38, 97.12]

Secondary structure (DSSP, 8-state):
-HHHHHHTS--S-GGGHHHHHHHHHHHHHHHHTS-EETTEE-GGGHHHHH--B-SS-BSSS--S-TT--TTSGGGSSS--B-HHHHTTTS----EE-S-EEEEEE-SSSS-EEEEEEEEEEPPPEEGGGPPPP---S-TT------TT-S-EEEESB--SEESSEEEEEEEEEPPPPP--SSS--SSTT-PPPEEEEEEEEEPTT-TTEEEEEEEEEEEPPPS----SSS-----PPPHHHH--SEEEEEEEEEE-

Sequence (256 aa):
MQVGEFTKRSLTKPTDRLPAFNAVSKSIAGAVGSDPLAGIWDGDKLFGSLCWNVPQPLSSPRLTFSGTPSWSWVAVTGEISYDLTSHGGRDPSKTSSGATLVSINIQAEEPSISIKGNLYRKPLFHSSMLEPSEDIAVEQFIIYRLCDTSSCIFLEHELEHAENVYTFNALIFPSDPLYEGFGYPRWPTGRGAATLKLSLQRVENRPDTFRKIGLCVVPGESSDKWEGGADDEPMMPLNWLATDEERYLDRDYTLI